Protein AF-A0A956IKF0-F1 (afdb_monomer_lite)

Foldseek 3Di:
DLVCPVVDDQKDKDWAFWDADPVRDQQLCVQFVCVQPVDDLVVVVVVCVPDVVCCVVRHDPDDDDLVVTDPVNSVRAQHHDPVCVVVVVVCVVQAWDFPPDADNNRNITMIMGRQCSGNQSVQKDKAFEAPAADPDWAWWKKKAADPDPVRIDIDIATWDDDDRYTHGDPCVCVVVVHDGRGIMIIHGPPDPPD

Sequence (194 aa):
IAAHRSLFRDELFAERLPPLEADGTRHLWEALGRHFTGMSYAEADFLSSRDKAFIRDLFPGGMIYASVLSDQAQRVIGEVGAQTKGVEKMLRRIGFSYAERVDPFDGGPHFIAETDQVTLVQQTKRLEVSESTPSKAEWGLLAKNDEGPPFFRARRAQGEVSEEYLLLPTETREAFGLKPGDPVYFLPLGRPSA

Secondary structure (DSSP, 8-state):
-GGGGGGS-SEEEEE-PPP--TT---HHIIIIIHHHH---HHHHHHHHTT--HHHHHHS-SS---GGGS-HHHHTTTT---TTTHHHHHHHHHTT-EEEEEE-TTT-PEEEEEEGGG-HHHHHPEEEEEPSSPPSS-EEEEEEEE-SSTTSEEEEEEEEEEETTEEE--HHHHHHTT--TT-EEEEEE------

pLDDT: mean 90.91, std 9.25, range [33.0, 98.31]

Structure (mmCIF, N/CA/C/O backbone):
data_AF-A0A956IKF0-F1
#
_entry.id   AF-A0A956IKF0-F1
#
loop_
_atom_site.group_PDB
_atom_site.id
_atom_site.type_symbol
_atom_site.label_atom_id
_atom_site.label_alt_id
_atom_site.label_comp_id
_atom_site.label_asym_id
_atom_site.label_entity_id
_atom_site.label_seq_id
_atom_site.pdbx_PDB_ins_code
_atom_site.Cartn_x
_atom_site.Cartn_y
_atom_site.Cartn_z
_atom_site.occupancy
_atom_site.B_iso_or_equiv
_atom_site.auth_seq_id
_atom_site.auth_comp_id
_atom_site.auth_asym_id
_atom_site.auth_atom_id
_atom_site.pdbx_PDB_model_num
ATOM 1 N N . ILE A 1 1 ? -8.374 2.804 4.077 1.00 95.62 1 ILE A N 1
ATOM 2 C CA . ILE A 1 1 ? -8.941 1.768 3.181 1.00 95.62 1 ILE A CA 1
ATOM 3 C C . ILE A 1 1 ? -10.128 1.092 3.849 1.00 95.62 1 ILE A C 1
ATOM 5 O O . ILE A 1 1 ? -11.233 1.483 3.518 1.00 95.62 1 ILE A O 1
ATOM 9 N N . ALA A 1 2 ? -9.941 0.205 4.837 1.00 96.00 2 ALA A N 1
ATOM 10 C CA . ALA A 1 2 ? -11.055 -0.489 5.507 1.00 96.00 2 ALA A CA 1
ATOM 11 C C . ALA A 1 2 ? -12.170 0.454 6.006 1.00 96.00 2 ALA A C 1
ATOM 13 O O . ALA A 1 2 ? -13.341 0.223 5.733 1.00 96.00 2 ALA A O 1
ATOM 14 N N . ALA A 1 3 ? -11.798 1.574 6.639 1.00 95.56 3 ALA A N 1
ATOM 15 C CA . ALA A 1 3 ? -12.749 2.570 7.143 1.00 95.56 3 ALA A CA 1
ATOM 16 C C . ALA A 1 3 ? -13.633 3.247 6.079 1.00 95.56 3 ALA A C 1
ATOM 18 O O . ALA A 1 3 ? -14.654 3.833 6.417 1.00 95.56 3 ALA A O 1
ATOM 19 N N . HIS A 1 4 ? -13.223 3.195 4.810 1.00 95.75 4 HIS A N 1
ATOM 20 C CA . HIS A 1 4 ? -13.840 3.919 3.698 1.00 95.75 4 HIS A CA 1
ATOM 21 C C . HIS A 1 4 ? -13.797 3.073 2.423 1.00 95.75 4 HIS A C 1
ATOM 23 O O . HIS A 1 4 ? -13.387 3.554 1.370 1.00 95.75 4 HIS A O 1
ATOM 29 N N . ARG A 1 5 ? -14.139 1.781 2.523 1.00 95.38 5 ARG A N 1
ATOM 30 C CA . ARG A 1 5 ? -13.906 0.792 1.454 1.00 95.38 5 ARG A CA 1
ATOM 31 C C . ARG A 1 5 ? -14.503 1.191 0.099 1.00 95.38 5 ARG A C 1
ATOM 33 O O . ARG A 1 5 ? -13.879 0.927 -0.926 1.00 95.38 5 ARG A O 1
ATOM 40 N N . SER A 1 6 ? -15.649 1.870 0.101 1.00 96.75 6 SER A N 1
ATOM 41 C CA . SER A 1 6 ? -16.343 2.361 -1.098 1.00 96.75 6 SER A CA 1
ATOM 42 C C . SER A 1 6 ? -15.577 3.433 -1.881 1.00 96.75 6 SER A C 1
ATOM 44 O O . SER A 1 6 ? -15.874 3.650 -3.051 1.00 96.75 6 SER A O 1
ATOM 46 N N . LEU A 1 7 ? -14.591 4.094 -1.266 1.00 96.75 7 LEU A N 1
ATOM 47 C CA . LEU A 1 7 ? -13.740 5.083 -1.935 1.00 96.75 7 LEU A CA 1
ATOM 48 C C . LEU A 1 7 ? -12.562 4.449 -2.690 1.00 96.75 7 LEU A C 1
ATOM 50 O O . LEU A 1 7 ? -11.834 5.152 -3.387 1.00 96.75 7 LEU A O 1
ATOM 54 N N . PHE A 1 8 ? -12.345 3.140 -2.537 1.00 97.56 8 PHE A N 1
ATOM 55 C CA . PHE A 1 8 ? -11.222 2.418 -3.132 1.00 97.56 8 PHE A CA 1
ATOM 56 C C . PHE A 1 8 ? -11.719 1.386 -4.147 1.00 97.56 8 PHE A C 1
ATOM 58 O O . PHE A 1 8 ? -12.827 0.864 -4.039 1.00 97.56 8 PHE A O 1
ATOM 65 N N . ARG A 1 9 ? -10.877 1.086 -5.139 1.00 98.12 9 ARG A N 1
ATOM 66 C CA . ARG A 1 9 ? -11.116 0.020 -6.121 1.00 98.12 9 ARG A CA 1
ATOM 67 C C . ARG A 1 9 ? -10.934 -1.357 -5.479 1.00 98.12 9 ARG A C 1
ATOM 69 O O . ARG A 1 9 ? -10.390 -1.472 -4.382 1.00 98.12 9 ARG A O 1
ATOM 76 N N . ASP A 1 10 ? -11.360 -2.391 -6.194 1.00 97.94 10 ASP A N 1
ATOM 77 C CA . ASP A 1 10 ? -11.255 -3.785 -5.740 1.00 97.94 10 ASP A CA 1
ATOM 78 C C . ASP A 1 10 ? -9.839 -4.358 -5.862 1.00 97.94 10 ASP A C 1
ATOM 80 O O . ASP A 1 10 ? -9.541 -5.373 -5.246 1.00 97.94 10 ASP A O 1
ATOM 84 N N . GLU A 1 11 ? -8.950 -3.673 -6.582 1.00 97.88 11 GLU A N 1
ATOM 85 C CA . GLU A 1 11 ? -7.529 -4.001 -6.686 1.00 97.88 11 GLU A CA 1
ATOM 86 C C . GLU A 1 11 ? -6.690 -2.821 -6.181 1.00 97.88 11 GLU A C 1
ATOM 88 O O . GLU A 1 11 ? -6.885 -1.672 -6.599 1.00 97.88 11 GLU A O 1
ATOM 93 N N . LEU A 1 12 ? -5.746 -3.107 -5.285 1.00 97.69 12 LEU A N 1
ATOM 94 C CA . LEU A 1 12 ? -4.693 -2.179 -4.896 1.00 97.69 12 LEU A CA 1
ATOM 95 C C . LEU A 1 12 ? -3.463 -2.401 -5.763 1.00 97.69 12 LEU A C 1
ATOM 97 O O . LEU A 1 12 ? -3.072 -3.534 -6.031 1.00 97.69 12 LEU A O 1
ATOM 101 N N . PHE A 1 13 ? -2.811 -1.300 -6.111 1.00 96.00 13 PHE A N 1
ATOM 102 C CA . PHE A 1 13 ? -1.588 -1.279 -6.896 1.00 96.00 13 PHE A CA 1
ATOM 103 C C . PHE A 1 13 ? -0.459 -0.634 -6.094 1.00 96.00 13 PHE A C 1
ATOM 105 O O . PHE A 1 13 ? -0.649 0.396 -5.442 1.00 96.00 13 PHE A O 1
ATOM 112 N N . ALA A 1 14 ? 0.721 -1.241 -6.149 1.00 93.94 14 ALA A N 1
ATOM 113 C CA . ALA A 1 14 ? 1.929 -0.729 -5.534 1.00 93.94 14 ALA A CA 1
ATOM 114 C C . ALA A 1 14 ? 3.116 -0.888 -6.488 1.00 93.94 14 ALA A C 1
ATOM 116 O O . ALA A 1 14 ? 3.467 -1.994 -6.882 1.00 93.94 14 ALA A O 1
ATOM 117 N N . GLU A 1 15 ? 3.783 0.218 -6.781 1.00 89.94 15 GLU A N 1
ATOM 118 C CA . GLU A 1 15 ? 5.011 0.255 -7.573 1.00 89.94 15 GLU A CA 1
ATOM 119 C C . GLU A 1 15 ? 6.232 0.371 -6.657 1.00 89.94 15 GLU A C 1
ATOM 121 O O . GLU A 1 15 ? 6.152 0.961 -5.569 1.00 89.94 15 GLU A O 1
ATOM 126 N N . ARG A 1 16 ? 7.356 -0.226 -7.063 1.00 84.44 16 ARG A N 1
ATOM 127 C CA . ARG A 1 16 ? 8.636 -0.124 -6.357 1.00 84.44 16 ARG A CA 1
ATOM 128 C C . ARG A 1 16 ? 9.706 0.397 -7.299 1.00 84.44 16 ARG A C 1
ATOM 130 O O . ARG A 1 16 ? 9.863 -0.131 -8.388 1.00 84.44 16 ARG A O 1
ATOM 137 N N . LEU A 1 17 ? 10.496 1.349 -6.806 1.00 77.81 17 LEU A N 1
ATOM 138 C CA . LEU A 1 17 ? 11.639 1.855 -7.550 1.00 77.81 17 LEU A CA 1
ATOM 139 C C . LEU A 1 17 ? 12.744 0.780 -7.644 1.00 77.81 17 LEU A C 1
ATOM 141 O O . LEU A 1 17 ? 13.097 0.173 -6.616 1.00 77.81 17 LEU A O 1
ATOM 145 N N . PRO A 1 18 ? 13.306 0.569 -8.842 1.00 75.44 18 PRO A N 1
ATOM 146 C CA . PRO A 1 18 ? 14.426 -0.329 -9.075 1.00 75.44 18 PRO A CA 1
ATOM 147 C C . PRO A 1 18 ? 15.732 0.288 -8.549 1.00 75.44 18 PRO A C 1
ATOM 149 O O . PRO A 1 18 ? 15.754 1.456 -8.133 1.00 75.44 18 PRO A O 1
ATOM 152 N N . PRO A 1 19 ? 16.841 -0.477 -8.533 1.00 75.44 19 PRO A N 1
ATOM 153 C CA . PRO A 1 19 ? 18.158 0.068 -8.222 1.00 75.44 19 PRO A CA 1
ATOM 154 C C . PRO A 1 19 ? 18.477 1.310 -9.072 1.00 75.44 19 PRO A C 1
ATOM 156 O O . PRO A 1 19 ? 18.220 1.334 -10.275 1.00 75.44 19 PRO A O 1
ATOM 159 N N . LEU A 1 20 ? 19.045 2.336 -8.438 1.00 74.69 20 LEU A N 1
ATOM 160 C CA . LEU A 1 20 ? 19.560 3.528 -9.107 1.00 74.69 20 LEU A CA 1
ATOM 161 C C . LEU A 1 20 ? 21.085 3.504 -9.034 1.00 74.69 20 LEU A C 1
ATOM 163 O O . LEU A 1 20 ? 21.642 3.291 -7.953 1.00 74.69 20 LEU A O 1
ATOM 167 N N . GLU A 1 21 ? 21.743 3.725 -10.168 1.00 82.00 21 GLU A N 1
ATOM 168 C CA . GLU A 1 21 ? 23.195 3.880 -10.207 1.00 82.00 21 GLU A CA 1
ATOM 169 C C . GLU A 1 21 ? 23.634 5.157 -9.486 1.00 82.00 21 GLU A C 1
ATOM 171 O O . GLU A 1 21 ? 22.891 6.135 -9.393 1.00 82.00 21 GLU A O 1
ATOM 176 N N . ALA A 1 22 ? 24.866 5.171 -8.977 1.00 82.00 22 ALA A N 1
ATOM 177 C CA . ALA A 1 22 ? 25.380 6.302 -8.200 1.00 82.00 22 ALA A CA 1
ATOM 178 C C . ALA A 1 22 ? 25.421 7.625 -8.992 1.00 82.00 22 ALA A C 1
ATOM 180 O O . ALA A 1 22 ? 25.365 8.699 -8.396 1.00 82.00 22 ALA A O 1
ATOM 181 N N . ASP A 1 23 ? 25.512 7.547 -10.319 1.00 83.69 23 ASP A N 1
ATOM 182 C CA . ASP A 1 23 ? 25.505 8.685 -11.240 1.00 83.69 23 ASP A CA 1
ATOM 183 C C . ASP A 1 23 ? 24.098 9.069 -11.737 1.00 83.69 23 ASP A C 1
ATOM 185 O O . ASP A 1 23 ? 23.954 10.009 -12.516 1.00 83.69 23 ASP A O 1
ATOM 189 N N . GLY A 1 24 ? 23.055 8.370 -11.276 1.00 81.25 24 GLY A N 1
ATOM 190 C CA . GLY A 1 24 ? 21.674 8.591 -11.695 1.00 81.25 24 GLY A CA 1
ATOM 191 C C . GLY A 1 24 ? 21.267 7.846 -12.971 1.00 81.25 24 GLY A C 1
ATOM 192 O O . GLY A 1 24 ? 20.143 8.037 -13.439 1.00 81.25 24 GLY A O 1
ATOM 193 N N . THR A 1 25 ? 22.135 6.997 -13.531 1.00 85.50 25 THR A N 1
ATOM 194 C CA . THR A 1 25 ? 21.836 6.222 -14.741 1.00 85.50 25 THR A CA 1
ATOM 195 C C . THR A 1 25 ? 20.689 5.237 -14.518 1.00 85.50 25 THR A C 1
ATOM 197 O O . THR A 1 25 ? 20.593 4.550 -13.496 1.00 85.50 25 THR A O 1
ATOM 200 N N . ARG A 1 26 ? 19.819 5.138 -15.528 1.00 90.12 26 ARG A N 1
ATOM 201 C CA . ARG A 1 26 ? 18.695 4.201 -15.591 1.00 90.12 26 ARG A CA 1
ATOM 202 C C . ARG A 1 26 ? 18.911 3.251 -16.760 1.00 90.12 26 ARG A C 1
ATOM 204 O O . ARG A 1 26 ? 18.614 3.592 -17.901 1.00 90.12 26 ARG A O 1
ATOM 211 N N . HIS A 1 27 ? 19.436 2.058 -16.475 1.00 92.19 27 HIS A N 1
ATOM 212 C CA . HIS A 1 27 ? 19.846 1.100 -17.514 1.00 92.19 27 HIS A CA 1
ATOM 213 C C . HIS A 1 27 ? 18.716 0.718 -18.469 1.00 92.19 27 HIS A C 1
ATOM 215 O O . HIS A 1 27 ? 18.950 0.638 -19.674 1.00 92.19 27 HIS A O 1
ATOM 221 N N . LEU A 1 28 ? 17.493 0.520 -17.960 1.00 92.94 28 LEU A N 1
ATOM 222 C CA . LEU A 1 28 ? 16.349 0.227 -18.823 1.00 92.94 28 LEU A CA 1
ATOM 223 C C . LEU A 1 28 ? 16.001 1.419 -19.722 1.00 92.94 28 LEU A C 1
ATOM 225 O O . LEU A 1 28 ? 15.772 1.231 -20.914 1.00 92.94 28 LEU A O 1
ATOM 229 N N . TRP A 1 29 ? 16.022 2.642 -19.183 1.00 92.88 29 TRP A N 1
ATOM 230 C CA . TRP A 1 29 ? 15.756 3.848 -19.966 1.00 92.88 29 TRP A CA 1
ATOM 231 C C . TRP A 1 29 ? 16.763 4.025 -21.103 1.00 92.88 29 TRP A C 1
ATOM 233 O O . TRP A 1 29 ? 16.367 4.229 -22.249 1.00 92.88 29 TRP A O 1
ATOM 243 N N . GLU A 1 30 ? 18.058 3.903 -20.806 1.00 92.88 30 GLU A N 1
ATOM 244 C CA . GLU A 1 30 ? 19.110 4.066 -21.813 1.00 92.88 30 GLU A CA 1
ATOM 245 C C . GLU A 1 30 ? 19.044 2.984 -22.896 1.00 92.88 30 GLU A C 1
ATOM 247 O O . GLU A 1 30 ? 19.252 3.287 -24.067 1.00 92.88 30 GLU A O 1
ATOM 252 N N . ALA A 1 31 ? 18.706 1.742 -22.532 1.00 93.00 31 ALA A N 1
ATOM 253 C CA . ALA A 1 31 ? 18.593 0.635 -23.481 1.00 93.00 31 ALA A CA 1
ATOM 254 C C . ALA A 1 31 ? 17.270 0.608 -24.262 1.00 93.00 31 ALA A C 1
ATOM 256 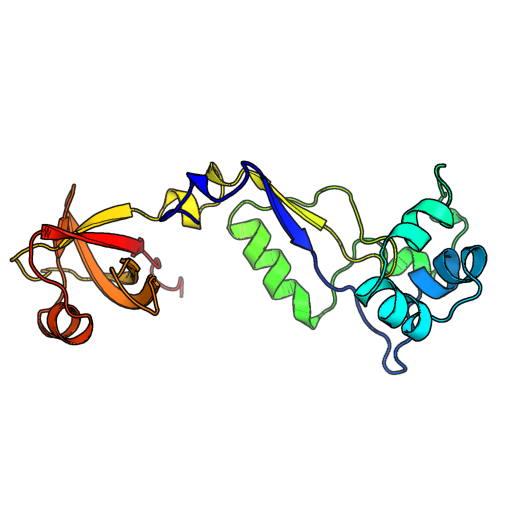O O . ALA A 1 31 ? 17.168 -0.120 -25.251 1.00 93.00 31 ALA A O 1
ATOM 257 N N . LEU A 1 32 ? 16.254 1.363 -23.831 1.00 91.94 32 LEU A N 1
ATOM 258 C CA . LEU A 1 32 ? 14.923 1.328 -24.431 1.00 91.94 32 LEU A CA 1
ATOM 259 C C . LEU A 1 32 ? 14.330 2.721 -24.653 1.00 91.94 32 LEU A C 1
ATOM 261 O O . LEU A 1 32 ? 14.248 3.177 -25.793 1.00 91.94 32 LEU A O 1
ATOM 265 N N . GLY A 1 33 ? 13.902 3.395 -23.584 1.00 91.38 33 GLY A N 1
ATOM 266 C CA . GLY A 1 33 ? 13.146 4.649 -23.662 1.00 91.38 33 GLY A CA 1
ATOM 267 C C . GLY A 1 33 ? 13.859 5.740 -24.465 1.00 91.38 33 GLY A C 1
ATOM 268 O O . GLY A 1 33 ? 13.242 6.404 -25.305 1.00 91.38 33 GLY A O 1
ATOM 269 N N . ARG A 1 34 ? 15.178 5.876 -24.297 1.00 92.50 34 ARG A N 1
ATOM 270 C CA . ARG A 1 34 ? 15.988 6.856 -25.029 1.00 92.50 34 ARG A CA 1
ATOM 271 C C . ARG A 1 34 ? 16.011 6.611 -26.538 1.00 92.50 34 ARG A C 1
ATOM 273 O O . ARG A 1 34 ? 16.043 7.573 -27.300 1.00 92.50 34 ARG A O 1
ATOM 280 N N . HIS A 1 35 ? 15.942 5.361 -26.991 1.00 91.44 35 HIS A N 1
ATOM 281 C CA . HIS A 1 35 ? 15.931 5.045 -28.423 1.00 91.44 35 HIS A CA 1
ATOM 282 C C . HIS A 1 35 ? 14.634 5.468 -29.121 1.00 91.44 35 HIS A C 1
ATOM 284 O O . HIS A 1 35 ? 14.667 5.802 -30.303 1.00 91.44 35 HIS A O 1
ATOM 290 N N . PHE A 1 36 ? 13.510 5.488 -28.400 1.00 89.56 36 PHE A N 1
ATOM 291 C CA . PHE A 1 36 ? 12.215 5.910 -28.946 1.00 89.56 36 PHE A CA 1
ATOM 292 C C . PHE A 1 36 ? 11.955 7.407 -28.789 1.00 89.56 36 PHE A C 1
ATOM 294 O O . PHE A 1 36 ? 11.266 8.008 -29.609 1.00 89.56 36 PHE A O 1
ATOM 301 N N . THR A 1 37 ? 12.502 8.016 -27.739 1.00 88.25 37 THR A N 1
ATOM 302 C CA . THR A 1 37 ? 12.196 9.406 -27.379 1.00 88.25 37 THR A CA 1
ATOM 303 C C . THR A 1 37 ? 13.312 10.394 -27.705 1.00 88.25 37 THR A C 1
ATOM 305 O O . THR A 1 37 ? 13.053 11.589 -27.813 1.00 88.25 37 THR A O 1
ATOM 308 N N . GLY A 1 38 ? 14.558 9.927 -27.819 1.00 90.31 38 GLY A N 1
ATOM 309 C CA . GLY A 1 38 ? 15.752 10.772 -27.902 1.00 90.31 38 GLY A CA 1
ATOM 310 C C . GLY A 1 38 ? 16.111 11.492 -26.595 1.00 90.31 38 GLY A C 1
ATOM 311 O O . GLY A 1 38 ? 17.127 12.183 -26.555 1.00 90.31 38 GLY A O 1
ATOM 312 N N . MET A 1 39 ? 15.315 11.326 -25.534 1.00 91.38 39 MET A N 1
ATOM 313 C CA . MET A 1 39 ? 15.456 12.040 -24.264 1.00 91.38 39 MET A CA 1
ATOM 314 C C . MET A 1 39 ? 16.308 11.257 -23.263 1.00 91.38 39 MET A C 1
ATOM 316 O O . MET A 1 39 ? 16.232 10.029 -23.175 1.00 91.38 39 MET A O 1
ATOM 320 N N . SER A 1 40 ? 17.086 11.975 -22.457 1.00 90.62 40 SER A N 1
ATOM 321 C CA . SER A 1 40 ? 17.635 11.441 -21.208 1.00 90.62 40 SER A CA 1
ATOM 322 C C . SER A 1 40 ? 16.511 11.130 -20.214 1.00 90.62 40 SER A C 1
ATOM 324 O O . SER A 1 40 ? 15.402 11.663 -20.318 1.00 90.62 40 SER A O 1
ATOM 326 N N . TYR A 1 41 ? 16.796 10.293 -19.214 1.00 88.56 41 TYR A N 1
ATOM 327 C CA . TYR A 1 41 ? 15.800 9.958 -18.193 1.00 88.56 41 TYR A CA 1
ATOM 328 C C . TYR A 1 41 ? 15.281 11.206 -17.466 1.00 88.56 41 TYR A C 1
ATOM 330 O O . TYR A 1 41 ? 14.081 11.339 -17.267 1.00 88.56 41 TYR A O 1
ATOM 338 N N . ALA A 1 42 ? 16.163 12.145 -17.109 1.00 87.94 42 ALA A N 1
ATOM 339 C CA . ALA A 1 42 ? 15.775 13.359 -16.390 1.00 87.94 42 ALA A CA 1
ATOM 340 C C . ALA A 1 42 ? 14.818 14.249 -17.205 1.00 87.94 42 ALA A C 1
ATOM 342 O O . ALA A 1 42 ? 13.874 14.813 -16.653 1.00 87.94 42 ALA A O 1
ATOM 343 N N . GLU A 1 43 ? 15.033 14.356 -18.519 1.00 89.81 43 GLU A N 1
ATOM 344 C CA . GLU A 1 43 ? 14.131 15.087 -19.418 1.00 89.81 43 GLU A CA 1
ATOM 345 C C . GLU A 1 43 ? 12.763 14.404 -19.507 1.00 89.81 43 GLU A C 1
ATOM 347 O O . GLU A 1 43 ? 11.728 15.069 -19.414 1.00 89.81 43 GLU A O 1
ATOM 352 N N . ALA A 1 44 ? 12.754 13.076 -19.638 1.00 88.69 44 ALA A N 1
ATOM 353 C CA . ALA A 1 44 ? 11.527 12.296 -19.724 1.00 88.69 44 ALA A CA 1
ATOM 354 C C . ALA A 1 44 ? 10.737 12.288 -18.404 1.00 88.69 44 ALA A C 1
ATOM 356 O O . ALA A 1 44 ? 9.516 12.429 -18.428 1.00 88.69 44 ALA A O 1
ATOM 357 N N . ASP A 1 45 ? 11.416 12.185 -17.260 1.00 86.69 45 ASP A N 1
ATOM 358 C CA . ASP A 1 45 ? 10.821 12.258 -15.922 1.00 86.69 45 ASP A CA 1
ATOM 359 C C . ASP A 1 45 ? 10.165 13.629 -15.699 1.00 86.69 45 ASP A C 1
ATOM 361 O O . ASP A 1 45 ? 8.977 13.713 -15.368 1.00 86.69 45 ASP A O 1
ATOM 365 N N . PHE A 1 46 ? 10.884 14.711 -16.024 1.00 88.31 46 PHE A N 1
ATOM 366 C CA . PHE A 1 46 ? 10.349 16.070 -15.969 1.00 88.31 46 PHE A CA 1
ATOM 367 C C . PHE A 1 46 ? 9.112 16.240 -16.860 1.00 88.31 46 PHE A C 1
ATOM 369 O O . PHE A 1 46 ? 8.105 16.797 -16.413 1.00 88.31 46 PHE A O 1
ATOM 376 N N . LEU A 1 47 ? 9.147 15.743 -18.100 1.00 87.69 47 LEU A N 1
ATOM 377 C CA . LEU A 1 47 ? 8.005 15.827 -19.009 1.00 87.69 47 LEU A CA 1
ATOM 378 C C . LEU A 1 47 ? 6.811 15.001 -18.504 1.00 87.69 47 LEU A C 1
ATOM 380 O O . LEU A 1 47 ? 5.682 15.495 -18.529 1.00 87.69 47 LEU A O 1
ATOM 384 N N . SER A 1 48 ? 7.055 13.799 -17.972 1.00 84.06 48 SER A N 1
ATOM 385 C CA . SER A 1 48 ? 6.011 12.887 -17.476 1.00 84.06 48 SER A CA 1
ATOM 386 C C . SER A 1 48 ? 5.221 13.447 -16.290 1.00 84.06 48 SER A C 1
ATOM 388 O O . SER A 1 48 ? 4.047 13.109 -16.107 1.00 84.06 48 SER A O 1
ATOM 390 N N . SER A 1 49 ? 5.826 14.362 -15.523 1.00 83.81 49 SER A N 1
ATOM 391 C CA . SER A 1 49 ? 5.145 15.101 -14.456 1.00 83.81 49 SER A CA 1
ATOM 392 C C . SER A 1 49 ? 4.051 16.049 -14.974 1.00 83.81 49 SER A C 1
ATOM 394 O O . SER A 1 49 ? 3.159 16.434 -14.216 1.00 83.81 49 SER A O 1
ATOM 396 N N . ARG A 1 50 ? 4.099 16.420 -16.262 1.00 84.44 50 ARG A N 1
ATOM 397 C CA . ARG A 1 50 ? 3.181 17.374 -16.907 1.00 84.44 50 ARG A CA 1
ATOM 398 C C . ARG A 1 50 ? 2.265 16.709 -17.926 1.00 84.44 50 ARG A C 1
ATOM 400 O O . ARG A 1 50 ? 1.095 17.073 -18.005 1.00 84.44 50 ARG A O 1
ATOM 407 N N . ASP A 1 51 ? 2.793 15.764 -18.694 1.00 80.75 51 ASP A N 1
ATOM 408 C CA . ASP A 1 51 ? 2.068 15.044 -19.733 1.00 80.75 51 ASP A CA 1
ATOM 409 C C . ASP A 1 51 ? 2.585 13.606 -19.844 1.00 80.75 51 ASP A C 1
ATOM 411 O O . ASP A 1 51 ? 3.764 13.371 -20.089 1.00 80.75 51 ASP A O 1
ATOM 415 N N . LYS A 1 52 ? 1.688 12.631 -19.681 1.00 77.62 52 LYS A N 1
ATOM 416 C CA . LYS A 1 52 ? 2.006 11.201 -19.816 1.00 77.62 52 LYS A CA 1
ATOM 417 C C . LYS A 1 52 ? 1.687 10.647 -21.209 1.00 77.62 52 LYS A C 1
ATOM 419 O O . LYS A 1 52 ? 1.982 9.483 -21.474 1.00 77.62 52 LYS A O 1
ATOM 424 N N . ALA A 1 53 ? 1.087 11.440 -22.101 1.00 81.19 53 ALA A N 1
ATOM 425 C CA . ALA A 1 53 ? 0.682 10.994 -23.432 1.00 81.19 53 ALA A CA 1
ATOM 426 C C . ALA A 1 53 ? 1.878 10.590 -24.300 1.00 81.19 53 ALA A C 1
ATOM 428 O O . ALA A 1 53 ? 1.792 9.586 -25.004 1.00 81.19 53 ALA A O 1
ATOM 429 N N . PHE A 1 54 ? 3.016 11.286 -24.177 1.00 78.88 54 PHE A N 1
ATOM 430 C CA . PHE A 1 54 ? 4.206 10.983 -24.979 1.00 78.88 54 PHE A CA 1
ATOM 431 C C . PHE A 1 54 ? 4.698 9.544 -24.789 1.00 78.88 54 PHE A C 1
ATOM 433 O O . PHE A 1 54 ? 5.227 8.958 -25.725 1.00 78.88 54 PHE A O 1
ATOM 440 N N . ILE A 1 55 ? 4.501 8.955 -23.603 1.00 75.38 55 ILE A N 1
ATOM 441 C CA . ILE A 1 55 ? 4.891 7.569 -23.323 1.00 75.38 55 ILE A CA 1
ATOM 442 C C . ILE A 1 55 ? 4.097 6.642 -24.230 1.00 75.38 55 ILE A C 1
ATOM 444 O O . ILE A 1 55 ? 4.673 5.849 -24.959 1.00 75.38 55 ILE A O 1
ATOM 448 N N . ARG A 1 56 ? 2.770 6.785 -24.223 1.00 78.62 56 ARG A N 1
ATOM 449 C CA . ARG A 1 56 ? 1.869 5.988 -25.059 1.00 78.62 56 ARG A CA 1
ATOM 450 C C . ARG A 1 56 ? 2.138 6.210 -26.547 1.00 78.62 56 ARG A C 1
ATOM 452 O O . ARG A 1 56 ? 2.029 5.267 -27.321 1.00 78.62 56 ARG A O 1
ATOM 459 N N . ASP A 1 57 ? 2.442 7.444 -26.932 1.00 82.75 57 ASP A N 1
ATOM 460 C CA . ASP A 1 57 ? 2.538 7.828 -28.338 1.00 82.75 57 ASP A CA 1
ATOM 461 C C . ASP A 1 57 ? 3.915 7.489 -28.950 1.00 82.75 57 ASP A C 1
ATOM 463 O O . ASP A 1 57 ? 4.001 7.278 -30.159 1.00 82.75 57 ASP A O 1
ATOM 467 N N . LEU A 1 58 ? 4.980 7.409 -28.137 1.00 81.62 58 LEU A N 1
ATOM 468 C CA . LEU A 1 58 ? 6.349 7.122 -28.595 1.00 81.62 58 LEU A CA 1
ATOM 469 C C . LEU A 1 58 ? 6.821 5.698 -28.291 1.00 81.62 58 LEU A C 1
ATOM 471 O O . LEU A 1 58 ? 7.646 5.170 -29.037 1.00 81.62 58 LEU A O 1
ATOM 475 N N . PHE A 1 59 ? 6.336 5.060 -27.220 1.00 83.69 59 PHE A N 1
ATOM 476 C CA . PHE A 1 59 ? 6.711 3.674 -26.941 1.00 83.69 59 PHE A CA 1
ATOM 477 C C . PHE A 1 59 ? 6.052 2.728 -27.952 1.00 83.69 59 PHE A C 1
ATOM 479 O O . PHE A 1 59 ? 4.912 2.945 -28.373 1.00 83.69 59 PHE A O 1
ATOM 486 N N . PRO A 1 60 ? 6.741 1.646 -28.348 1.00 82.12 60 PRO A N 1
ATOM 487 C CA . PRO A 1 60 ? 6.183 0.699 -29.297 1.00 82.12 60 PRO A CA 1
ATOM 488 C C . PRO A 1 60 ? 4.997 -0.045 -28.669 1.00 82.12 60 PRO A C 1
ATOM 490 O O . PRO A 1 60 ? 5.091 -0.575 -27.567 1.00 82.12 60 PRO A O 1
ATOM 493 N N . GLY A 1 61 ? 3.892 -0.169 -29.408 1.00 83.81 61 GLY A N 1
ATOM 494 C CA . GLY A 1 61 ? 2.742 -0.987 -28.993 1.00 83.81 61 GLY A CA 1
ATOM 495 C C . GLY A 1 61 ? 2.945 -2.503 -29.150 1.00 83.81 61 GLY A C 1
ATOM 496 O O . GLY A 1 61 ? 2.007 -3.269 -28.944 1.00 83.81 61 GLY A O 1
ATOM 497 N N . GLY A 1 62 ? 4.133 -2.938 -29.582 1.00 86.75 62 GLY A N 1
ATOM 498 C CA . GLY A 1 62 ? 4.475 -4.337 -29.846 1.00 86.75 62 GLY A CA 1
ATOM 499 C C . GLY A 1 62 ? 5.313 -4.982 -28.740 1.00 86.75 62 GLY A C 1
ATOM 500 O O . GLY A 1 62 ? 5.697 -4.345 -27.764 1.00 86.75 62 GLY A O 1
ATOM 501 N N . MET A 1 63 ? 5.628 -6.267 -28.916 1.00 90.38 63 MET A N 1
ATOM 502 C CA . MET A 1 63 ? 6.518 -6.992 -28.006 1.00 90.38 63 MET A CA 1
ATOM 503 C C . MET A 1 63 ? 7.973 -6.549 -28.172 1.00 90.38 63 MET A C 1
ATOM 505 O O . MET A 1 63 ? 8.460 -6.390 -29.292 1.00 90.38 63 MET A O 1
ATOM 509 N N . ILE A 1 64 ? 8.679 -6.435 -27.048 1.00 90.06 64 ILE A N 1
ATOM 510 C CA . ILE A 1 64 ? 10.117 -6.177 -26.997 1.00 90.06 64 ILE A CA 1
ATOM 511 C C . ILE A 1 64 ? 10.776 -7.361 -26.306 1.00 90.06 64 ILE A C 1
ATOM 513 O O . ILE A 1 64 ? 10.449 -7.692 -25.167 1.00 90.06 64 ILE A O 1
ATOM 517 N N . TYR A 1 65 ? 11.702 -8.015 -26.998 1.00 93.31 65 TYR A N 1
ATOM 518 C CA . TYR A 1 65 ? 12.436 -9.137 -26.430 1.00 93.31 65 TYR A CA 1
ATOM 519 C C . TYR A 1 65 ? 13.517 -8.612 -25.488 1.00 93.31 65 TYR A C 1
ATOM 521 O O . TYR A 1 65 ? 14.484 -8.006 -25.939 1.00 93.31 65 TYR A O 1
ATOM 529 N N . ALA A 1 66 ? 13.395 -8.876 -24.186 1.00 93.31 66 ALA A N 1
ATOM 530 C CA . ALA A 1 66 ? 14.404 -8.447 -23.213 1.00 93.31 66 ALA A CA 1
ATOM 531 C C . ALA A 1 66 ? 15.821 -8.930 -23.583 1.00 93.31 66 ALA A C 1
ATOM 533 O O . ALA A 1 66 ? 16.789 -8.213 -23.356 1.00 93.31 66 ALA A O 1
ATOM 534 N N . SER A 1 67 ? 15.939 -10.086 -24.248 1.00 94.69 67 SER A N 1
ATOM 535 C CA . SER A 1 67 ? 17.207 -10.656 -24.719 1.00 94.69 67 SER A CA 1
ATOM 536 C C . SER A 1 67 ? 17.968 -9.798 -25.737 1.00 94.69 67 SER A C 1
ATOM 538 O O . SER A 1 67 ? 19.130 -10.091 -26.000 1.00 94.69 67 SER A O 1
ATOM 540 N N . VAL A 1 68 ? 17.334 -8.790 -26.351 1.00 94.12 68 VAL A N 1
ATOM 541 C CA . VAL A 1 68 ? 18.024 -7.849 -27.255 1.00 94.12 68 VAL A CA 1
ATOM 542 C C . VAL A 1 68 ? 18.576 -6.619 -26.532 1.00 94.12 68 VAL A C 1
ATOM 544 O O . VAL A 1 68 ? 19.345 -5.865 -27.122 1.00 94.12 68 VAL A O 1
ATOM 547 N N . LEU A 1 69 ? 18.182 -6.399 -25.275 1.00 94.31 69 LEU A N 1
ATOM 548 C CA . LEU A 1 69 ? 18.667 -5.289 -24.461 1.00 94.31 69 LEU A CA 1
ATOM 549 C C . LEU A 1 69 ? 20.051 -5.615 -23.889 1.00 94.31 69 LEU A C 1
ATOM 551 O O . LEU A 1 69 ? 20.456 -6.776 -23.827 1.00 94.31 69 LEU A O 1
ATOM 555 N N . SER A 1 70 ? 20.773 -4.594 -23.426 1.00 94.75 70 SER A N 1
ATOM 556 C CA . SER A 1 70 ? 22.054 -4.802 -22.746 1.00 94.75 70 SER A CA 1
ATOM 557 C C . SER A 1 70 ? 21.889 -5.678 -21.499 1.00 94.75 70 SER A C 1
ATOM 559 O O . SER A 1 70 ? 20.855 -5.638 -20.828 1.00 94.75 70 SER A O 1
ATOM 561 N N . ASP A 1 71 ? 22.933 -6.424 -21.131 1.00 95.25 71 ASP A N 1
ATOM 562 C CA . ASP A 1 71 ? 22.939 -7.230 -19.902 1.00 95.25 71 ASP A CA 1
ATOM 563 C C . ASP A 1 71 ? 22.583 -6.401 -18.658 1.00 95.25 71 ASP A C 1
ATOM 565 O O . ASP A 1 71 ? 21.945 -6.895 -17.731 1.00 95.25 71 ASP A O 1
ATOM 569 N N . GLN A 1 72 ? 22.997 -5.131 -18.627 1.00 92.81 72 GLN A N 1
ATOM 570 C CA . GLN A 1 72 ? 22.692 -4.211 -17.531 1.00 92.81 72 GLN A CA 1
ATOM 571 C C . GLN A 1 72 ? 21.198 -3.879 -17.473 1.00 92.81 72 GLN A C 1
ATOM 573 O O . GLN A 1 72 ? 20.619 -3.905 -16.391 1.00 92.81 72 GLN A O 1
ATOM 578 N N . ALA A 1 73 ? 20.560 -3.636 -18.620 1.00 92.88 73 ALA A N 1
ATOM 579 C CA . ALA A 1 73 ? 19.123 -3.394 -18.691 1.00 92.88 73 ALA A CA 1
ATOM 580 C C . ALA A 1 73 ? 18.318 -4.647 -18.330 1.00 92.88 73 ALA A C 1
ATOM 582 O O . ALA A 1 73 ? 17.365 -4.563 -17.564 1.00 92.88 73 ALA A O 1
ATOM 583 N N . GLN A 1 74 ? 18.734 -5.824 -18.807 1.00 94.62 74 GLN A N 1
ATOM 584 C CA . GLN A 1 74 ? 18.074 -7.087 -18.465 1.00 94.62 74 GLN A CA 1
ATOM 585 C C . GLN A 1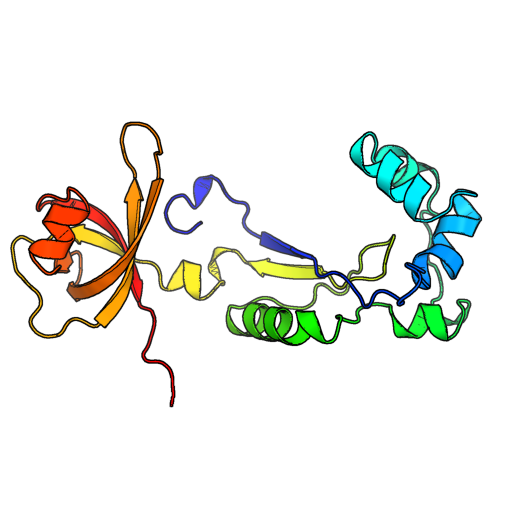 74 ? 18.085 -7.354 -16.953 1.00 94.62 74 GLN A C 1
ATOM 587 O O . GLN A 1 74 ? 17.085 -7.801 -16.401 1.00 94.62 74 GLN A O 1
ATOM 592 N N . ARG A 1 75 ? 19.193 -7.037 -16.271 1.00 92.38 75 ARG A N 1
ATOM 593 C CA . ARG A 1 75 ? 19.361 -7.264 -14.825 1.00 92.38 75 ARG A CA 1
ATOM 594 C C . ARG A 1 75 ? 18.543 -6.342 -13.927 1.00 92.38 75 ARG A C 1
ATOM 596 O O . ARG A 1 75 ? 18.513 -6.602 -12.732 1.00 92.38 75 ARG A O 1
ATOM 603 N N . VAL A 1 76 ? 17.941 -5.271 -14.443 1.00 91.31 76 VAL A N 1
ATOM 604 C CA . VAL A 1 76 ? 17.114 -4.362 -13.625 1.00 91.31 76 VAL A CA 1
ATOM 605 C C . VAL A 1 76 ? 15.612 -4.597 -13.797 1.00 91.31 76 VAL A C 1
ATOM 607 O O . VAL A 1 76 ? 14.831 -4.097 -12.994 1.00 91.31 76 VAL A O 1
ATOM 610 N N . ILE A 1 77 ? 15.194 -5.374 -14.803 1.00 93.31 77 ILE A N 1
ATOM 611 C CA . ILE A 1 77 ? 13.777 -5.646 -15.078 1.00 93.31 77 ILE A CA 1
ATOM 612 C C . ILE A 1 77 ? 13.176 -6.481 -13.946 1.00 93.31 77 ILE A C 1
ATOM 614 O O . ILE A 1 77 ? 13.560 -7.628 -13.730 1.00 93.31 77 ILE A O 1
ATOM 618 N N . GLY A 1 78 ? 12.184 -5.915 -13.262 1.00 92.12 78 GLY A N 1
ATOM 619 C CA . GLY A 1 78 ? 11.451 -6.572 -12.183 1.00 92.12 78 GLY A CA 1
ATOM 620 C C . GLY A 1 78 ? 12.226 -6.650 -10.869 1.00 92.12 78 GLY A C 1
ATOM 621 O O . GLY A 1 78 ? 11.739 -7.252 -9.913 1.00 92.12 78 GLY A O 1
ATOM 622 N N . GLU A 1 79 ? 13.403 -6.029 -10.797 1.00 90.56 79 GLU A N 1
ATOM 623 C CA . GLU A 1 79 ? 14.250 -6.057 -9.614 1.00 90.56 79 GLU A CA 1
ATOM 624 C C . GLU A 1 79 ? 13.961 -4.885 -8.677 1.00 90.56 79 GLU A C 1
ATOM 626 O O . GLU A 1 79 ? 13.650 -3.765 -9.083 1.00 90.56 79 GLU A O 1
ATOM 631 N N . VAL A 1 80 ? 14.121 -5.136 -7.380 1.00 86.25 80 VAL A N 1
ATOM 632 C CA . VAL A 1 80 ? 14.004 -4.109 -6.341 1.00 86.25 80 VAL A CA 1
ATOM 633 C C . VAL A 1 80 ? 15.380 -3.695 -5.827 1.00 86.25 80 VAL A C 1
ATOM 635 O O . VAL A 1 80 ? 16.276 -4.519 -5.614 1.00 86.25 80 VAL A O 1
ATOM 638 N N . GLY A 1 81 ? 15.544 -2.401 -5.555 1.00 83.50 81 GLY A N 1
ATOM 639 C CA . GLY A 1 81 ? 16.726 -1.880 -4.872 1.00 83.50 81 GLY A CA 1
ATOM 640 C C . GLY A 1 81 ? 16.988 -2.575 -3.529 1.00 83.50 81 GLY A C 1
ATOM 641 O O . GLY A 1 81 ? 16.068 -2.958 -2.805 1.00 83.50 81 GLY A O 1
ATOM 642 N N . ALA A 1 82 ? 18.260 -2.692 -3.131 1.00 82.81 82 ALA A N 1
ATOM 643 C CA . ALA A 1 82 ? 18.629 -3.299 -1.845 1.00 82.81 82 ALA A CA 1
ATOM 644 C C . ALA A 1 82 ? 17.913 -2.638 -0.648 1.00 82.81 82 ALA A C 1
ATOM 646 O O . ALA A 1 82 ? 17.517 -3.321 0.295 1.00 82.81 82 ALA A O 1
ATOM 647 N N . GLN A 1 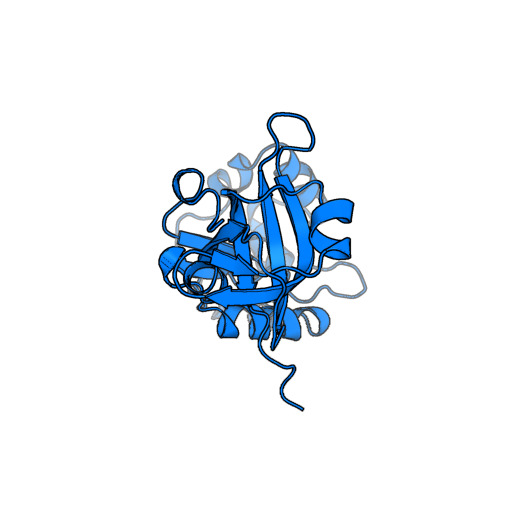83 ? 17.686 -1.322 -0.724 1.00 79.25 83 GLN A N 1
ATOM 648 C CA . GLN A 1 83 ? 16.979 -0.547 0.298 1.00 79.25 83 GLN A CA 1
ATOM 649 C C . GLN A 1 83 ? 15.462 -0.818 0.333 1.00 79.25 83 GLN A C 1
ATOM 651 O O . GLN A 1 83 ? 14.827 -0.604 1.363 1.00 79.25 83 GLN A O 1
ATOM 656 N N . THR A 1 84 ? 14.865 -1.313 -0.758 1.00 79.88 84 THR A N 1
ATOM 657 C CA . THR A 1 84 ? 13.410 -1.505 -0.893 1.00 79.88 84 THR A CA 1
ATOM 658 C C . THR A 1 84 ? 12.965 -2.966 -0.757 1.00 79.88 84 THR A C 1
ATOM 660 O O . THR A 1 84 ? 11.767 -3.216 -0.603 1.00 79.88 84 THR A O 1
ATOM 663 N N . LYS A 1 85 ? 13.899 -3.928 -0.662 1.00 86.50 85 LYS A N 1
ATOM 664 C CA . LYS A 1 85 ? 13.611 -5.358 -0.392 1.00 86.50 85 LYS A CA 1
ATOM 665 C C . LYS A 1 85 ? 12.732 -5.594 0.841 1.00 86.50 85 LYS A C 1
ATOM 667 O O . LYS A 1 85 ? 11.866 -6.469 0.843 1.00 86.50 85 LYS A O 1
ATOM 672 N N . GLY A 1 86 ? 12.920 -4.805 1.901 1.00 88.94 86 GLY A N 1
ATOM 673 C CA . GLY A 1 86 ? 12.085 -4.893 3.105 1.00 88.94 86 GLY A CA 1
ATOM 674 C C . GLY A 1 86 ? 10.616 -4.548 2.838 1.00 88.94 86 GLY A C 1
ATOM 675 O O . GLY A 1 86 ? 9.719 -5.172 3.407 1.00 88.94 86 GLY A O 1
ATOM 676 N N . VAL A 1 87 ? 10.370 -3.600 1.931 1.00 88.94 87 VAL A N 1
ATOM 677 C CA . VAL A 1 87 ? 9.020 -3.177 1.545 1.00 88.94 87 VAL A CA 1
ATOM 678 C C . VAL A 1 87 ? 8.349 -4.230 0.671 1.00 88.94 87 VAL A C 1
ATOM 680 O O . VAL A 1 87 ? 7.184 -4.537 0.900 1.00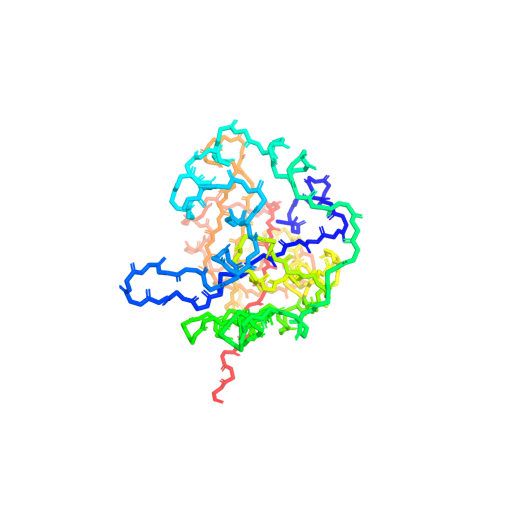 88.94 87 VAL A O 1
ATOM 683 N N . GLU A 1 88 ? 9.078 -4.852 -0.258 1.00 91.19 88 GLU A N 1
ATOM 684 C CA . GLU A 1 88 ? 8.556 -5.996 -1.017 1.00 91.19 88 GLU A CA 1
ATOM 685 C C . GLU A 1 88 ? 8.096 -7.118 -0.076 1.00 91.19 88 GLU A C 1
ATOM 687 O O . GLU A 1 88 ? 6.961 -7.591 -0.166 1.00 91.19 88 GLU A O 1
ATOM 692 N N . LYS A 1 89 ? 8.948 -7.516 0.878 1.00 92.81 89 LYS A N 1
ATOM 693 C CA . LYS A 1 89 ? 8.603 -8.557 1.855 1.00 92.81 89 LYS A CA 1
ATOM 694 C C . LYS A 1 89 ? 7.362 -8.182 2.671 1.00 92.81 89 LYS A C 1
ATOM 696 O O . LYS A 1 89 ? 6.536 -9.046 2.962 1.00 92.81 89 LYS A O 1
ATOM 701 N N . MET A 1 90 ? 7.223 -6.906 3.033 1.00 93.31 90 MET A N 1
ATOM 702 C CA . MET A 1 90 ? 6.045 -6.393 3.733 1.00 93.31 90 MET A CA 1
ATOM 703 C C . MET A 1 90 ? 4.782 -6.495 2.871 1.00 93.31 90 MET A C 1
ATOM 705 O O . MET A 1 90 ? 3.776 -7.003 3.357 1.00 93.31 90 MET A O 1
ATOM 709 N N . LEU A 1 91 ? 4.839 -6.066 1.607 1.00 95.00 91 LEU A N 1
ATOM 710 C CA . LEU A 1 91 ? 3.719 -6.147 0.666 1.00 95.00 91 LEU A CA 1
ATOM 711 C C . LEU A 1 91 ? 3.259 -7.597 0.479 1.00 95.00 91 LEU A C 1
ATOM 713 O O . LEU A 1 91 ? 2.077 -7.897 0.649 1.00 95.00 91 LEU A O 1
ATOM 717 N N . ARG A 1 92 ? 4.198 -8.517 0.228 1.00 95.56 92 ARG A N 1
ATOM 718 C CA . ARG A 1 92 ? 3.890 -9.949 0.090 1.00 95.56 92 ARG A CA 1
ATOM 719 C C . ARG A 1 92 ? 3.244 -10.525 1.345 1.00 95.56 92 ARG A C 1
ATOM 721 O O . ARG A 1 92 ? 2.273 -11.267 1.253 1.00 95.56 92 ARG A O 1
ATOM 728 N N . ARG A 1 93 ? 3.734 -10.140 2.530 1.00 95.69 93 ARG A N 1
ATOM 729 C CA . ARG A 1 93 ? 3.176 -10.589 3.815 1.00 95.69 93 ARG A CA 1
ATOM 730 C C . ARG A 1 93 ? 1.714 -10.180 4.007 1.00 95.69 93 ARG A C 1
ATOM 732 O O . ARG A 1 93 ? 1.004 -10.879 4.719 1.00 95.69 93 ARG A O 1
ATOM 739 N N . ILE A 1 94 ? 1.283 -9.065 3.419 1.00 95.75 94 ILE A N 1
ATOM 740 C CA . ILE A 1 94 ? -0.091 -8.566 3.556 1.00 95.75 94 ILE A CA 1
ATOM 741 C C . ILE A 1 94 ? -0.987 -8.918 2.362 1.00 95.75 94 ILE A C 1
ATOM 743 O O . ILE A 1 94 ? -2.089 -8.387 2.292 1.00 95.75 94 ILE A O 1
ATOM 747 N N . GLY A 1 95 ? -0.541 -9.793 1.451 1.00 96.69 95 GLY A N 1
ATOM 748 C CA . GLY A 1 95 ? -1.368 -10.335 0.366 1.00 96.69 95 GLY A CA 1
ATOM 749 C C . GLY A 1 95 ? -1.058 -9.811 -1.038 1.00 96.69 95 GLY A C 1
ATOM 750 O O . GLY A 1 95 ? -1.751 -10.188 -1.976 1.00 96.69 95 GLY A O 1
ATOM 751 N N . PHE A 1 96 ? -0.031 -8.975 -1.221 1.00 97.88 96 PHE A N 1
ATOM 752 C CA . PHE A 1 96 ? 0.365 -8.549 -2.566 1.00 97.88 96 PHE A CA 1
ATOM 753 C C . PHE A 1 96 ? 1.170 -9.624 -3.297 1.00 97.88 96 PHE A C 1
ATOM 755 O O . PHE A 1 96 ? 2.032 -10.295 -2.727 1.00 97.88 96 PHE A O 1
ATOM 762 N N . SER A 1 97 ? 0.946 -9.716 -4.602 1.00 96.88 97 SER A N 1
ATOM 763 C CA . SER A 1 97 ? 1.676 -10.582 -5.523 1.00 96.88 97 SER A CA 1
ATOM 764 C C . SER A 1 97 ? 2.322 -9.757 -6.633 1.00 96.88 97 SER A C 1
ATOM 766 O O . SER A 1 97 ? 1.906 -8.630 -6.906 1.00 96.88 97 SER A O 1
ATOM 768 N N . TYR A 1 98 ? 3.387 -10.295 -7.229 1.00 95.50 98 TYR A N 1
ATOM 769 C CA . TYR A 1 98 ? 4.011 -9.663 -8.387 1.00 95.50 98 TYR A CA 1
ATOM 770 C C . TYR A 1 98 ? 3.036 -9.731 -9.560 1.00 95.50 98 TYR A C 1
ATOM 772 O O . TYR A 1 98 ? 2.523 -10.801 -9.869 1.00 95.50 98 TYR A O 1
ATOM 780 N N . ALA A 1 99 ? 2.785 -8.592 -10.195 1.00 96.31 99 ALA A N 1
ATOM 781 C CA . ALA A 1 99 ? 1.771 -8.465 -11.231 1.00 96.31 99 ALA A CA 1
ATOM 782 C C . ALA A 1 99 ? 2.265 -8.879 -12.627 1.00 96.31 99 ALA A C 1
ATOM 784 O O . ALA A 1 99 ? 1.575 -8.577 -13.596 1.00 96.31 99 ALA A O 1
ATOM 785 N N . GLU A 1 100 ? 3.474 -9.447 -12.737 1.00 94.25 100 GLU A N 1
ATOM 786 C CA . GLU A 1 100 ? 4.155 -9.735 -14.013 1.00 94.25 100 GLU A CA 1
ATOM 787 C C . GLU A 1 100 ? 4.245 -8.504 -14.930 1.00 94.25 100 GLU A C 1
ATOM 789 O O . GLU A 1 100 ? 4.200 -8.585 -16.156 1.00 94.25 100 GLU A O 1
ATOM 794 N N . ARG A 1 101 ? 4.358 -7.328 -14.305 1.00 94.38 101 ARG A N 1
ATOM 795 C CA . ARG A 1 101 ? 4.438 -6.024 -14.957 1.00 94.38 101 ARG A CA 1
ATOM 796 C C . ARG A 1 101 ? 5.544 -5.212 -14.309 1.00 94.38 101 ARG A C 1
ATOM 798 O O . ARG A 1 101 ? 5.726 -5.273 -13.092 1.00 94.38 101 ARG A O 1
ATOM 805 N N . VAL A 1 102 ? 6.213 -4.413 -15.125 1.00 93.19 102 VAL A N 1
ATOM 806 C CA . VAL A 1 102 ? 7.236 -3.464 -14.690 1.00 93.19 102 VAL A CA 1
ATOM 807 C C . VAL A 1 102 ? 6.894 -2.064 -15.173 1.00 93.19 102 VAL A C 1
ATOM 809 O O . VAL A 1 102 ? 6.156 -1.915 -16.153 1.00 93.19 102 VAL A O 1
ATOM 812 N N . ASP A 1 103 ? 7.423 -1.055 -14.494 1.00 89.56 103 ASP A N 1
ATOM 813 C CA . ASP A 1 103 ? 7.396 0.313 -14.986 1.00 89.56 103 ASP A CA 1
ATOM 814 C C . ASP A 1 103 ? 8.256 0.415 -16.269 1.00 89.56 103 ASP A C 1
ATOM 816 O O . ASP A 1 103 ? 9.393 -0.069 -16.297 1.00 89.56 103 ASP A O 1
ATOM 820 N N . PRO A 1 104 ? 7.726 0.989 -17.364 1.00 84.44 104 PRO A N 1
ATOM 821 C CA . PRO A 1 104 ? 8.433 1.047 -18.641 1.00 84.44 104 PRO A CA 1
ATOM 822 C C . PRO A 1 104 ? 9.605 2.044 -18.674 1.00 84.44 104 PRO A C 1
ATOM 824 O O . PRO A 1 104 ? 10.389 2.002 -19.624 1.00 84.44 104 PRO A O 1
ATOM 827 N N . PHE A 1 105 ? 9.740 2.938 -17.691 1.00 85.62 105 PHE A N 1
ATOM 828 C CA . PHE A 1 105 ? 10.864 3.868 -17.584 1.00 85.62 105 PHE A CA 1
ATOM 829 C C . PHE A 1 105 ? 12.060 3.222 -16.910 1.00 85.62 105 PHE A C 1
ATOM 831 O O . PHE A 1 105 ? 13.183 3.336 -17.407 1.00 85.62 105 PHE A O 1
ATOM 838 N N . ASP A 1 106 ? 11.834 2.594 -15.759 1.00 86.75 106 ASP A N 1
ATOM 839 C CA . ASP A 1 106 ? 12.928 2.181 -14.886 1.00 86.75 106 ASP A CA 1
ATOM 840 C C . ASP A 1 106 ? 13.016 0.665 -14.655 1.00 86.75 106 ASP A C 1
ATOM 842 O O . ASP A 1 106 ? 14.092 0.171 -14.313 1.00 86.75 106 ASP A O 1
ATOM 846 N N . GLY A 1 107 ? 11.953 -0.088 -14.943 1.00 90.88 107 GLY A N 1
ATOM 847 C CA . GLY A 1 107 ? 11.907 -1.540 -14.784 1.00 90.88 107 GLY A CA 1
ATOM 848 C C . GLY A 1 107 ? 11.436 -1.991 -13.407 1.00 90.88 107 GLY A C 1
ATOM 849 O O . GLY A 1 107 ? 11.462 -3.190 -13.126 1.00 90.88 107 GLY A O 1
ATOM 850 N N . GLY A 1 108 ? 10.990 -1.064 -12.558 1.00 92.69 108 GLY A N 1
ATOM 851 C CA . GLY A 1 108 ? 10.482 -1.341 -11.225 1.00 92.69 108 GLY A CA 1
ATOM 852 C C . GLY A 1 108 ? 9.284 -2.297 -11.234 1.00 92.69 108 GLY A C 1
ATOM 853 O O . GLY A 1 108 ? 8.354 -2.111 -12.019 1.00 92.69 108 GLY A O 1
ATOM 854 N N . PRO A 1 109 ? 9.255 -3.338 -10.383 1.00 94.38 109 PRO A N 1
ATOM 855 C CA . PRO A 1 109 ? 8.162 -4.302 -10.375 1.00 94.38 109 PRO A CA 1
ATOM 856 C C . PRO A 1 109 ? 6.862 -3.715 -9.813 1.00 94.38 109 PRO A C 1
ATOM 858 O O . PRO A 1 109 ? 6.838 -3.038 -8.778 1.00 94.38 109 PRO A O 1
ATOM 861 N N . HIS A 1 110 ? 5.752 -4.075 -10.453 1.00 95.50 110 HIS A N 1
ATOM 862 C CA . HIS A 1 110 ? 4.406 -3.800 -9.970 1.00 95.50 110 HIS A CA 1
ATOM 863 C C . HIS A 1 110 ? 3.882 -4.928 -9.087 1.00 95.50 110 HIS A C 1
ATOM 865 O O . HIS A 1 110 ? 3.995 -6.112 -9.411 1.00 95.50 110 HIS A O 1
ATOM 871 N N . PHE A 1 111 ? 3.221 -4.549 -8.001 1.00 96.44 111 PHE A N 1
ATOM 872 C CA . PHE A 1 111 ? 2.549 -5.452 -7.082 1.00 96.44 111 PHE A CA 1
ATOM 873 C C . PHE A 1 111 ? 1.063 -5.140 -7.022 1.00 96.44 111 PHE A C 1
ATOM 875 O O . PHE A 1 111 ? 0.675 -3.973 -6.940 1.00 96.44 111 PHE A O 1
ATOM 882 N N . ILE A 1 112 ? 0.242 -6.186 -7.005 1.00 98.06 112 ILE A N 1
ATOM 883 C CA . ILE A 1 112 ? -1.209 -6.069 -6.868 1.00 98.06 112 ILE A CA 1
ATOM 884 C C . ILE A 1 112 ? -1.751 -6.975 -5.773 1.00 98.06 112 ILE A C 1
ATOM 886 O O . ILE A 1 112 ? -1.175 -8.021 -5.468 1.00 98.06 112 ILE A O 1
ATOM 890 N N . ALA A 1 113 ? -2.867 -6.560 -5.189 1.00 98.25 113 ALA A N 1
ATOM 891 C CA . ALA A 1 113 ? -3.668 -7.368 -4.284 1.00 98.25 113 ALA A CA 1
ATOM 892 C C . ALA A 1 113 ? -5.143 -7.030 -4.484 1.00 98.25 113 ALA A C 1
ATOM 894 O O . ALA A 1 113 ? -5.486 -5.858 -4.647 1.00 98.25 113 ALA A O 1
ATOM 895 N N . GLU A 1 114 ? -6.019 -8.026 -4.380 1.00 98.25 114 GLU A N 1
ATOM 896 C CA . GLU A 1 114 ? -7.436 -7.756 -4.150 1.00 98.25 114 GLU A CA 1
ATOM 897 C C . GLU A 1 114 ? -7.577 -7.008 -2.818 1.00 98.25 114 GLU A C 1
ATOM 899 O O . GLU A 1 114 ? -7.100 -7.473 -1.779 1.00 98.25 114 GLU A O 1
ATOM 904 N N . THR A 1 115 ? -8.214 -5.837 -2.834 1.00 98.31 115 THR A N 1
ATOM 905 C CA . THR A 1 115 ? -8.304 -4.927 -1.683 1.00 98.31 115 THR A CA 1
ATOM 906 C C . THR A 1 115 ? -8.850 -5.633 -0.444 1.00 98.31 115 THR A C 1
ATOM 908 O O . THR A 1 115 ? -8.344 -5.423 0.659 1.00 98.31 115 THR A O 1
ATOM 911 N N . ASP A 1 116 ? -9.840 -6.507 -0.631 1.00 97.25 116 ASP A N 1
ATOM 912 C CA . ASP A 1 116 ? -10.496 -7.251 0.448 1.00 97.25 116 ASP A CA 1
ATOM 913 C C . ASP A 1 116 ? -9.724 -8.501 0.891 1.00 97.25 116 ASP A C 1
ATOM 915 O O . ASP A 1 116 ? -10.061 -9.089 1.916 1.00 97.25 116 ASP A O 1
ATOM 919 N N . GLN A 1 117 ? -8.664 -8.888 0.174 1.00 96.88 117 GLN A N 1
ATOM 920 C CA . GLN A 1 117 ? -7.735 -9.952 0.576 1.00 96.88 117 GLN A CA 1
ATOM 921 C C . GLN A 1 117 ? -6.501 -9.420 1.306 1.00 96.88 117 GLN A C 1
ATOM 923 O O . GLN A 1 117 ? -5.720 -10.192 1.865 1.00 96.88 117 GLN A O 1
ATOM 928 N N . VAL A 1 118 ? -6.322 -8.097 1.358 1.00 98.06 118 VAL A N 1
ATOM 929 C CA . VAL A 1 118 ? -5.217 -7.503 2.105 1.00 98.06 118 VAL A CA 1
ATOM 930 C C . VAL A 1 118 ? -5.432 -7.726 3.595 1.00 98.06 118 VAL A C 1
ATOM 932 O O . VAL A 1 118 ? -6.400 -7.235 4.177 1.00 98.06 118 VAL A O 1
ATOM 935 N N . THR A 1 119 ? -4.487 -8.405 4.247 1.00 96.12 119 THR A N 1
ATOM 936 C CA . THR A 1 119 ? -4.630 -8.847 5.645 1.00 96.12 119 THR A CA 1
ATOM 937 C C . THR A 1 119 ? -4.961 -7.693 6.595 1.00 96.12 119 THR A C 1
ATOM 939 O O . THR A 1 119 ? -5.806 -7.831 7.471 1.00 96.12 119 THR A O 1
ATOM 942 N N . LEU A 1 120 ? -4.354 -6.517 6.396 1.00 95.81 120 LEU A N 1
ATOM 943 C CA . LEU A 1 120 ? -4.619 -5.336 7.228 1.00 95.81 120 LEU A CA 1
ATOM 944 C C . LEU A 1 120 ? -6.027 -4.763 7.014 1.00 95.81 120 LEU A C 1
ATOM 946 O O . LEU A 1 120 ? -6.605 -4.198 7.941 1.00 95.81 120 LEU A O 1
ATOM 950 N N . VAL A 1 121 ? -6.583 -4.899 5.806 1.00 97.06 121 VAL A N 1
ATOM 951 C CA . VAL A 1 121 ? -7.965 -4.500 5.513 1.00 97.06 121 VAL A CA 1
ATOM 952 C C . VAL A 1 121 ? -8.920 -5.472 6.200 1.00 97.06 121 VAL A C 1
ATOM 954 O O . VAL A 1 121 ? -9.774 -5.021 6.957 1.00 97.06 121 VAL A O 1
ATOM 957 N N . GLN A 1 122 ? -8.702 -6.781 6.037 1.00 96.00 122 GLN A N 1
ATOM 958 C CA . GLN A 1 122 ? -9.511 -7.841 6.655 1.00 96.00 122 GLN A CA 1
ATOM 959 C C . GLN A 1 122 ? -9.516 -7.790 8.187 1.00 96.00 122 GLN A C 1
ATOM 961 O O . GLN A 1 122 ? -10.540 -8.019 8.825 1.00 96.00 122 GLN A O 1
ATOM 966 N N . GLN A 1 123 ? -8.363 -7.508 8.792 1.00 95.56 123 GLN A N 1
ATOM 967 C CA . GLN A 1 123 ? -8.201 -7.494 10.247 1.00 95.56 123 GLN A CA 1
ATOM 968 C C . GLN A 1 123 ? -8.697 -6.205 10.905 1.00 95.56 123 GLN A C 1
ATOM 970 O O . GLN A 1 123 ? -8.816 -6.160 12.131 1.00 95.56 123 GLN A O 1
ATOM 975 N N . THR A 1 124 ? -8.961 -5.150 10.129 1.00 97.00 124 THR A N 1
ATOM 976 C CA . THR A 1 124 ? -9.494 -3.908 10.688 1.00 97.00 124 THR A CA 1
ATOM 977 C C . THR A 1 124 ? -10.961 -4.101 11.049 1.00 97.00 124 THR A C 1
ATOM 979 O O . THR A 1 124 ? -11.792 -4.394 10.195 1.00 97.00 124 THR A O 1
ATOM 982 N N . LYS A 1 125 ? -11.296 -3.870 12.315 1.00 96.12 125 LYS A N 1
ATOM 983 C CA . LYS A 1 125 ? -12.661 -3.976 12.831 1.00 96.12 125 LYS A CA 1
ATOM 984 C C . LYS A 1 125 ? -13.285 -2.598 12.976 1.00 96.12 125 LYS A C 1
ATOM 986 O O . LYS A 1 125 ? -12.623 -1.687 13.468 1.00 96.12 125 LYS A O 1
ATOM 991 N N . ARG A 1 126 ? -14.553 -2.456 12.589 1.00 97.25 126 ARG A N 1
ATOM 992 C CA . ARG A 1 126 ? -15.400 -1.318 12.972 1.00 97.25 126 ARG A CA 1
ATOM 993 C C . ARG A 1 126 ? -16.111 -1.682 14.273 1.00 97.25 126 ARG A C 1
ATOM 995 O O . ARG A 1 126 ? -16.754 -2.724 14.317 1.00 97.25 126 ARG A O 1
ATOM 1002 N N . LEU A 1 127 ? -15.950 -0.861 15.302 1.00 97.75 127 LEU A 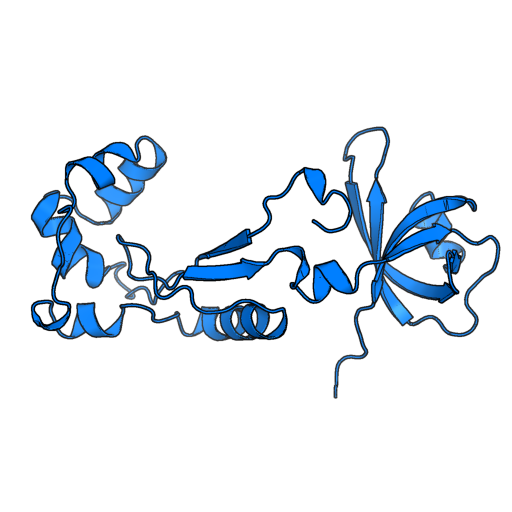N 1
ATOM 1003 C CA . LEU A 1 127 ? -16.408 -1.120 16.670 1.00 97.75 127 LEU A CA 1
ATOM 1004 C C . LEU A 1 127 ? -16.992 0.160 17.276 1.00 97.75 127 LEU A C 1
ATOM 1006 O O . LEU A 1 127 ? -16.722 1.256 16.783 1.00 97.75 127 LEU A O 1
ATOM 1010 N N . GLU A 1 128 ? -17.726 0.029 18.373 1.00 98.00 128 GLU A N 1
ATOM 1011 C CA . GLU A 1 128 ? -18.155 1.150 19.211 1.00 98.00 128 GLU A CA 1
ATOM 1012 C C . GLU A 1 128 ? -17.299 1.243 20.476 1.00 98.00 128 GLU A C 1
ATOM 1014 O O . GLU A 1 128 ? -16.869 0.239 21.045 1.00 98.00 128 GLU A O 1
ATOM 1019 N N . VAL A 1 129 ? -17.015 2.452 20.946 1.00 97.81 129 VAL A N 1
ATOM 1020 C CA . VAL A 1 129 ? -16.262 2.628 22.195 1.00 97.81 129 VAL A CA 1
ATOM 1021 C C . VAL A 1 129 ? -17.109 2.175 23.387 1.00 97.81 129 VAL A C 1
ATOM 1023 O O . VAL A 1 129 ? -18.243 2.616 23.553 1.00 97.81 129 VAL A O 1
ATOM 1026 N N . SER A 1 130 ? -16.549 1.329 24.253 1.00 97.31 130 SER A N 1
ATOM 1027 C CA . SER A 1 130 ? -17.218 0.893 25.485 1.00 97.31 130 SER A CA 1
ATOM 1028 C C . SER A 1 130 ? -17.106 1.929 26.614 1.00 97.31 130 SER A C 1
ATOM 1030 O O . SER A 1 130 ? -16.143 2.702 26.686 1.00 97.31 130 SER A O 1
ATOM 1032 N N . GLU A 1 131 ? -18.054 1.898 27.555 1.00 95.00 131 GLU A N 1
ATOM 1033 C CA . GLU A 1 131 ? -17.918 2.562 28.859 1.00 95.00 131 GLU A CA 1
ATOM 1034 C C . GLU A 1 131 ? -16.852 1.891 29.733 1.00 95.00 131 GLU A C 1
ATOM 1036 O O . GLU A 1 131 ? -16.141 2.576 30.477 1.00 95.00 131 GLU A O 1
ATOM 1041 N N . SER A 1 132 ? -16.699 0.571 29.604 1.00 95.25 132 SER A N 1
ATOM 1042 C CA . SER A 1 132 ? -15.750 -0.225 30.376 1.00 95.25 132 SER A CA 1
ATOM 1043 C C . SER A 1 132 ? -14.304 -0.033 29.916 1.00 95.25 132 SER A C 1
ATOM 1045 O O . SER A 1 132 ? -14.010 0.284 28.761 1.00 95.25 132 SER A O 1
ATOM 1047 N N . THR A 1 133 ? -13.379 -0.265 30.842 1.00 94.56 133 THR A N 1
ATOM 1048 C CA . THR A 1 133 ? -11.934 -0.264 30.592 1.00 94.56 133 THR A CA 1
ATOM 1049 C C . THR A 1 133 ? -11.422 -1.684 30.351 1.00 94.56 133 THR A C 1
ATOM 1051 O O . THR A 1 133 ? -11.974 -2.626 30.922 1.00 94.56 133 THR A O 1
ATOM 1054 N N . PRO A 1 134 ? -10.359 -1.861 29.550 1.00 95.31 134 PRO A N 1
ATOM 1055 C CA . PRO A 1 134 ? -9.839 -3.183 29.218 1.00 95.31 134 PRO A CA 1
ATOM 1056 C C . PRO A 1 134 ? -9.243 -3.893 30.443 1.00 95.31 134 PRO A C 1
ATOM 1058 O O . PRO A 1 134 ? -8.572 -3.274 31.269 1.00 95.31 134 PRO A O 1
ATOM 1061 N N . SER A 1 135 ? -9.443 -5.207 30.516 1.00 92.88 135 SER A N 1
ATOM 1062 C CA . SER A 1 135 ? -8.786 -6.125 31.455 1.00 92.88 135 SER A CA 1
ATOM 1063 C C . SER A 1 135 ? -7.467 -6.667 30.890 1.00 92.88 135 SER A C 1
ATOM 1065 O O . SER A 1 135 ? -6.504 -6.894 31.625 1.00 92.88 135 SER A O 1
ATOM 1067 N N . LYS A 1 136 ? -7.399 -6.824 29.562 1.00 91.38 136 LYS A N 1
ATOM 1068 C CA . LYS A 1 136 ? -6.229 -7.281 28.814 1.00 91.38 136 LYS A CA 1
ATOM 1069 C C . LYS A 1 136 ? -6.131 -6.521 27.495 1.00 91.38 136 LYS A C 1
ATOM 1071 O O . LYS A 1 136 ? -6.634 -6.949 26.460 1.00 91.38 136 LYS A O 1
ATOM 1076 N N . ALA A 1 137 ? -5.436 -5.390 27.535 1.00 91.44 137 ALA A N 1
ATOM 1077 C CA . ALA A 1 137 ? -5.273 -4.541 26.366 1.00 91.44 137 ALA A CA 1
ATOM 1078 C C . ALA A 1 137 ? -4.131 -5.023 25.452 1.00 91.44 137 ALA A C 1
ATOM 1080 O O . ALA A 1 137 ? -3.029 -5.337 25.912 1.00 91.44 137 ALA A O 1
ATOM 1081 N N . GLU A 1 138 ? -4.374 -5.022 24.144 1.00 93.81 138 GLU A N 1
ATOM 1082 C CA . GLU A 1 138 ? -3.379 -5.309 23.112 1.00 93.81 138 GLU A CA 1
ATOM 1083 C C . GLU A 1 138 ? -3.102 -4.066 22.266 1.00 93.81 138 GLU A C 1
ATOM 1085 O O . GLU A 1 138 ? -3.931 -3.162 22.155 1.00 93.81 138 GLU A O 1
ATOM 1090 N N . TRP A 1 139 ? -1.905 -3.994 21.682 1.00 95.44 139 TRP A N 1
ATOM 1091 C CA . TRP A 1 139 ? -1.546 -2.880 20.812 1.00 95.44 139 TRP A CA 1
ATOM 1092 C C . TRP A 1 139 ? -2.273 -2.978 19.471 1.00 95.44 139 TRP A C 1
ATOM 1094 O O . TRP A 1 139 ? -2.313 -4.030 18.839 1.00 95.44 139 TRP A O 1
ATOM 1104 N N . GLY A 1 140 ? -2.786 -1.849 18.998 1.00 96.19 140 GLY A N 1
ATOM 1105 C CA . GLY A 1 140 ? -3.389 -1.726 17.679 1.00 96.19 140 GLY A CA 1
ATOM 1106 C C . GLY A 1 140 ? -3.311 -0.309 17.126 1.00 96.19 140 GLY A C 1
ATOM 1107 O O . GLY A 1 140 ? -2.873 0.626 17.806 1.00 96.19 140 GLY A O 1
ATOM 1108 N N . LEU A 1 141 ? -3.727 -0.152 15.872 1.00 97.31 141 LEU A N 1
ATOM 1109 C CA . LEU A 1 141 ? -4.028 1.148 15.283 1.00 97.31 141 LEU A CA 1
ATOM 1110 C C . LEU A 1 141 ? -5.505 1.455 15.513 1.00 97.31 141 LEU A C 1
ATOM 1112 O O . LEU A 1 141 ? -6.373 0.787 14.961 1.00 97.31 141 LEU A O 1
ATOM 1116 N N . LEU A 1 142 ? -5.761 2.477 16.323 1.00 97.81 142 LEU A N 1
ATOM 1117 C CA . LEU A 1 142 ? -7.071 3.071 16.539 1.00 97.81 142 LEU A CA 1
ATOM 1118 C C . LEU A 1 142 ? -7.253 4.214 15.547 1.00 97.81 142 LEU A C 1
ATOM 1120 O O . LEU A 1 142 ? -6.395 5.093 15.470 1.00 97.81 142 LEU A O 1
ATOM 1124 N N . ALA A 1 143 ? -8.368 4.230 14.833 1.00 97.69 143 ALA A N 1
ATOM 1125 C CA . ALA A 1 143 ? -8.740 5.313 13.944 1.00 97.69 143 ALA A CA 1
ATOM 1126 C C . ALA A 1 143 ? -10.196 5.731 14.138 1.00 97.69 143 ALA A C 1
ATOM 1128 O O . ALA A 1 143 ? -11.040 4.930 14.535 1.00 97.69 143 ALA A O 1
ATOM 1129 N N . LYS A 1 144 ? -10.493 6.992 13.834 1.00 95.88 144 LYS A N 1
ATOM 1130 C CA . LYS A 1 144 ? -11.855 7.521 13.807 1.00 95.88 144 LYS A CA 1
ATOM 1131 C C . LYS A 1 144 ? -12.012 8.554 12.700 1.00 95.88 144 LYS A C 1
ATOM 1133 O O . LYS A 1 144 ? -11.021 9.126 12.237 1.00 95.88 144 LYS A O 1
ATOM 1138 N N . ASN A 1 145 ? -13.262 8.797 12.327 1.00 95.06 145 ASN A N 1
ATOM 1139 C CA . ASN A 1 145 ? -13.629 9.918 11.475 1.00 95.06 145 ASN A CA 1
ATOM 1140 C C . ASN A 1 145 ? -14.106 11.081 12.348 1.00 95.06 145 ASN A C 1
ATOM 1142 O O . ASN A 1 145 ? -14.800 10.862 13.338 1.00 95.06 145 ASN A O 1
ATOM 1146 N N . ASP A 1 146 ? -13.733 12.298 11.976 1.00 91.44 146 ASP A N 1
ATOM 1147 C CA . ASP A 1 146 ? -14.217 13.531 12.592 1.00 91.44 146 ASP A CA 1
ATOM 1148 C C . ASP A 1 146 ? -15.154 14.259 11.625 1.00 91.44 146 ASP A C 1
ATOM 1150 O O . ASP A 1 146 ? -14.994 14.169 10.408 1.00 91.44 146 ASP A O 1
ATOM 1154 N N . GLU A 1 147 ? -16.103 15.026 12.161 1.00 88.81 147 GLU A N 1
ATOM 1155 C CA . GLU A 1 147 ? -17.012 15.855 11.354 1.00 88.81 147 GLU A CA 1
ATOM 1156 C C . GLU A 1 147 ? -16.292 17.029 10.665 1.00 88.81 147 GLU A C 1
ATOM 1158 O O . GLU A 1 147 ? -16.748 17.525 9.637 1.00 88.81 147 GLU A O 1
ATOM 1163 N N . GLY A 1 148 ? -15.154 17.465 11.216 1.00 90.56 148 GLY A N 1
ATOM 1164 C CA . GLY A 1 148 ? -14.331 18.551 10.686 1.00 90.56 148 GLY A CA 1
ATOM 1165 C C . GLY A 1 148 ? -12.868 18.146 10.476 1.00 90.56 148 GLY A C 1
ATOM 1166 O O . GLY A 1 148 ? -12.460 17.057 10.890 1.00 90.56 148 GLY A O 1
ATOM 1167 N N . PRO A 1 149 ? -12.048 19.018 9.856 1.00 90.81 149 PRO A N 1
ATOM 1168 C CA . PRO A 1 149 ? -10.6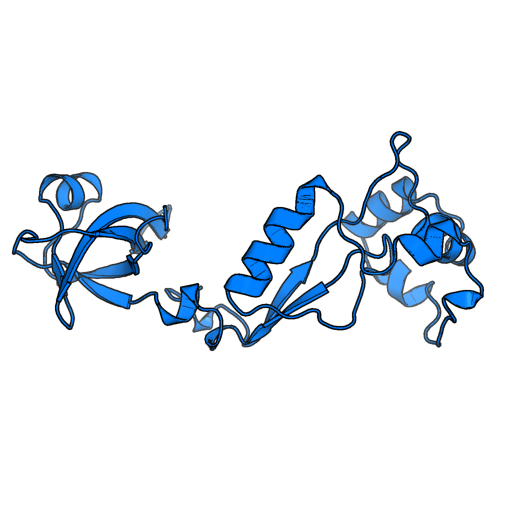26 18.760 9.638 1.00 90.81 149 PRO A CA 1
ATOM 1169 C C . PRO A 1 149 ? -9.906 18.309 10.928 1.00 90.81 149 PRO A C 1
ATOM 1171 O O . PRO A 1 149 ? -10.098 18.933 11.973 1.00 90.81 149 PRO A O 1
ATOM 1174 N N . PRO A 1 150 ? -9.072 17.247 10.881 1.00 92.06 150 PRO A N 1
ATOM 1175 C CA . PRO A 1 150 ? -8.530 16.599 9.681 1.00 92.06 150 PRO A CA 1
ATOM 1176 C C . PRO A 1 150 ? -9.410 15.486 9.070 1.00 92.06 150 PRO A C 1
ATOM 1178 O O . PRO A 1 150 ? -8.916 14.749 8.222 1.00 92.06 150 PRO A O 1
ATOM 1181 N N . PHE A 1 151 ? -10.684 15.353 9.472 1.00 93.19 151 PHE A N 1
ATOM 1182 C CA . PHE A 1 151 ? -11.689 14.361 9.031 1.00 93.19 151 PHE A CA 1
ATOM 1183 C C . PHE A 1 151 ? -11.370 12.891 9.332 1.00 93.19 151 PHE A C 1
ATOM 1185 O O . PHE A 1 151 ? -12.280 12.083 9.491 1.00 93.19 151 PHE A O 1
ATOM 1192 N N . PHE A 1 152 ? -10.096 12.532 9.441 1.00 95.56 152 PHE A N 1
ATOM 1193 C CA . PHE A 1 152 ? -9.620 11.212 9.817 1.00 95.56 152 PHE A CA 1
ATOM 1194 C C . PHE A 1 152 ? -8.425 11.355 10.754 1.00 95.56 152 PHE A C 1
ATOM 1196 O O . PHE A 1 152 ? -7.454 12.053 10.452 1.00 95.56 152 PHE A O 1
ATOM 1203 N N . ARG A 1 153 ? -8.464 10.650 11.882 1.00 95.44 153 ARG A N 1
ATOM 1204 C CA . ARG A 1 153 ? -7.331 10.541 12.805 1.00 95.44 153 ARG A CA 1
ATOM 1205 C C . ARG A 1 153 ? -7.046 9.082 13.076 1.00 95.44 153 ARG A C 1
ATOM 1207 O O . ARG A 1 153 ? -7.968 8.297 13.270 1.00 95.44 153 ARG A O 1
ATOM 1214 N N . ALA A 1 154 ? -5.766 8.740 13.161 1.00 96.25 154 ALA A N 1
ATOM 1215 C CA . ALA A 1 154 ? -5.318 7.428 13.595 1.00 96.25 154 ALA A CA 1
ATOM 1216 C C . ALA A 1 154 ? -4.132 7.552 14.553 1.00 96.25 154 ALA A C 1
ATOM 1218 O O . ALA A 1 154 ? -3.308 8.456 14.425 1.00 96.25 154 ALA A O 1
ATOM 1219 N N . ARG A 1 155 ? -4.037 6.633 15.511 1.00 94.94 155 ARG A N 1
ATOM 1220 C CA . ARG A 1 155 ? -2.907 6.523 16.434 1.00 94.94 155 ARG A CA 1
ATOM 1221 C C . ARG A 1 155 ? -2.686 5.080 16.848 1.00 94.94 155 ARG A C 1
ATOM 1223 O O . ARG A 1 155 ? -3.607 4.268 16.843 1.00 94.94 155 ARG A O 1
ATOM 1230 N N . ARG A 1 156 ? -1.476 4.781 17.311 1.00 96.19 156 ARG A N 1
ATOM 1231 C CA . ARG A 1 156 ? -1.249 3.556 18.075 1.00 96.19 156 ARG A CA 1
ATOM 1232 C C . ARG A 1 156 ? -1.907 3.695 19.452 1.00 96.19 156 ARG A C 1
ATOM 1234 O O . ARG A 1 156 ? -1.720 4.715 20.123 1.00 96.19 156 ARG A O 1
ATOM 1241 N N . ALA A 1 157 ? -2.664 2.685 19.855 1.00 95.94 157 ALA A N 1
ATOM 1242 C CA . ALA A 1 157 ? -3.376 2.636 21.127 1.00 95.94 157 ALA A CA 1
ATOM 1243 C C . ALA A 1 157 ? -3.412 1.205 21.668 1.00 95.94 157 ALA A C 1
ATOM 1245 O O . ALA A 1 157 ? -3.280 0.246 20.906 1.00 95.94 157 ALA A O 1
ATOM 1246 N N . GLN A 1 158 ? -3.579 1.076 22.981 1.00 95.69 158 GLN A N 1
ATOM 1247 C CA . GLN A 1 158 ? -3.920 -0.196 23.604 1.00 95.69 158 GLN A CA 1
ATOM 1248 C C . GLN A 1 158 ? -5.439 -0.294 23.718 1.00 95.69 158 GLN A C 1
ATOM 1250 O O . GLN A 1 158 ? -6.084 0.675 24.117 1.00 95.69 158 GLN A O 1
ATOM 1255 N N . GLY A 1 159 ? -5.997 -1.447 23.374 1.00 95.75 159 GLY A N 1
ATOM 1256 C CA . GLY A 1 159 ? -7.425 -1.704 23.499 1.00 95.75 159 GLY A CA 1
ATOM 1257 C C . GLY A 1 159 ? -7.722 -3.190 23.595 1.00 95.75 159 GLY A C 1
ATOM 1258 O O . GLY A 1 159 ? -6.910 -4.025 23.199 1.00 95.75 159 GLY A O 1
ATOM 1259 N N . GLU A 1 160 ? -8.882 -3.513 24.144 1.00 96.50 160 GLU A N 1
ATOM 1260 C CA . GLU A 1 160 ? -9.426 -4.867 24.170 1.00 96.50 160 GLU A CA 1
ATOM 1261 C C . GLU A 1 160 ? -10.674 -4.891 23.291 1.00 96.50 160 GLU A C 1
ATOM 1263 O O . GLU A 1 160 ? -11.586 -4.083 23.466 1.00 96.50 160 GLU A O 1
ATOM 1268 N N . VAL A 1 161 ? -10.683 -5.781 22.302 1.00 95.31 161 VAL A N 1
ATOM 1269 C CA . VAL A 1 161 ? -11.829 -5.958 21.409 1.00 95.31 161 VAL A CA 1
ATOM 1270 C C . VAL A 1 161 ? -12.768 -6.992 22.020 1.00 95.31 161 VAL A C 1
ATOM 1272 O O . VAL A 1 161 ? -12.338 -8.116 22.273 1.00 95.31 161 VAL A O 1
ATOM 1275 N N . SER A 1 162 ? -14.042 -6.641 22.183 1.00 93.75 162 SER A N 1
ATOM 1276 C CA . SER A 1 162 ? -15.103 -7.531 22.663 1.00 93.75 162 SER A CA 1
ATOM 1277 C C . SER A 1 162 ? -16.304 -7.446 21.729 1.00 93.75 162 SER A C 1
ATOM 1279 O O . SER A 1 162 ? -16.962 -6.416 21.718 1.00 93.75 162 SER A O 1
ATOM 1281 N N . GLU A 1 163 ? -16.574 -8.496 20.947 1.00 88.81 163 GLU A N 1
ATOM 1282 C CA . GLU A 1 163 ? -17.643 -8.555 19.929 1.00 88.81 163 GLU A CA 1
ATOM 1283 C C . GLU A 1 163 ? -17.751 -7.274 19.075 1.00 88.81 163 GLU A C 1
ATOM 1285 O O . GLU A 1 163 ? -17.001 -7.131 18.106 1.00 88.81 163 GLU A O 1
ATOM 1290 N N . GLU A 1 164 ? -18.636 -6.348 19.451 1.00 93.62 164 GLU A N 1
ATOM 1291 C CA . GLU A 1 164 ? -18.917 -5.080 18.760 1.00 93.62 164 GLU A CA 1
ATOM 1292 C C . GLU A 1 164 ? -18.245 -3.853 19.402 1.00 93.62 164 GLU A C 1
ATOM 1294 O O . GLU A 1 164 ? -18.245 -2.762 18.830 1.00 93.62 164 GLU A O 1
ATOM 1299 N N . TYR A 1 165 ? -17.618 -4.025 20.563 1.00 97.44 165 TYR A N 1
ATOM 1300 C CA . TYR A 1 165 ? -17.040 -2.956 21.362 1.00 97.44 165 TYR A CA 1
ATOM 1301 C C . TYR A 1 165 ? -15.510 -2.953 21.380 1.00 97.44 165 TYR A C 1
ATOM 1303 O O . TYR A 1 165 ? -14.835 -3.986 21.348 1.00 97.44 165 TYR A O 1
ATOM 1311 N N . LEU A 1 166 ? -14.957 -1.750 21.516 1.00 97.88 166 LEU A N 1
ATOM 1312 C CA . LEU A 1 166 ? -13.561 -1.505 21.841 1.00 97.88 166 LEU A CA 1
ATOM 1313 C C . LEU A 1 166 ? -13.463 -0.890 23.238 1.00 97.88 166 LEU A C 1
ATOM 1315 O O . LEU A 1 166 ? -13.871 0.252 23.468 1.00 97.88 166 LEU A O 1
ATOM 1319 N N . LEU A 1 167 ? -12.885 -1.641 24.169 1.00 97.75 167 LEU A N 1
ATOM 1320 C CA . LEU A 1 167 ? -12.569 -1.161 25.504 1.00 97.75 167 LEU A CA 1
ATOM 1321 C C . LEU A 1 167 ? -11.207 -0.470 25.446 1.00 97.75 167 LEU A C 1
ATOM 1323 O O . LEU A 1 167 ? -10.200 -1.067 25.057 1.00 97.75 167 LEU A O 1
ATOM 1327 N N . LEU A 1 168 ? -11.176 0.800 25.836 1.00 97.50 168 LEU A N 1
ATOM 1328 C CA . LEU A 1 168 ? -9.986 1.646 25.796 1.00 97.50 168 LEU A CA 1
ATOM 1329 C C . LEU A 1 168 ? -9.644 2.140 27.207 1.00 97.50 168 LEU A C 1
ATOM 1331 O O . LEU A 1 168 ? -10.559 2.424 27.985 1.00 97.50 168 LEU A O 1
ATOM 1335 N N . PRO A 1 169 ? -8.351 2.308 27.544 1.00 96.25 169 PRO A N 1
ATOM 1336 C CA . PRO A 1 169 ? -7.959 3.047 28.738 1.00 96.25 169 PRO A CA 1
ATOM 1337 C C . PRO A 1 169 ? -8.590 4.444 28.735 1.00 96.25 169 PRO A C 1
ATOM 1339 O O . PRO A 1 169 ? -8.721 5.070 27.675 1.00 96.25 169 PRO A O 1
ATOM 1342 N N . THR A 1 170 ? -8.973 4.945 29.907 1.00 94.88 170 THR A N 1
ATOM 1343 C CA . THR A 1 170 ? -9.648 6.246 30.039 1.00 94.88 170 THR A CA 1
ATOM 1344 C C . THR A 1 170 ? -8.812 7.376 29.445 1.00 94.88 170 THR A C 1
ATOM 1346 O O . THR A 1 170 ? -9.331 8.160 28.654 1.00 94.88 170 THR A O 1
ATOM 1349 N N . GLU A 1 171 ? -7.499 7.367 29.670 1.00 93.62 171 GLU A N 1
ATOM 1350 C CA . GLU A 1 171 ? -6.568 8.357 29.124 1.00 93.62 171 GLU A CA 1
ATOM 1351 C C . GLU A 1 171 ? -6.538 8.323 27.590 1.00 93.62 171 GLU A C 1
ATOM 1353 O O . GLU A 1 171 ? -6.365 9.349 26.933 1.00 93.62 171 GLU A O 1
ATOM 1358 N N . THR A 1 172 ? -6.724 7.142 26.987 1.00 94.88 172 THR A N 1
ATOM 1359 C CA . THR A 1 172 ? -6.777 7.000 25.524 1.00 94.88 172 THR A CA 1
ATOM 1360 C C . THR A 1 172 ? -8.077 7.567 24.962 1.00 94.88 172 THR A C 1
ATOM 1362 O O . THR A 1 172 ? -8.031 8.244 23.933 1.00 94.88 172 THR A O 1
ATOM 1365 N N . ARG A 1 173 ? -9.216 7.328 25.631 1.00 95.50 173 ARG A N 1
ATOM 1366 C CA . ARG A 1 173 ? -10.510 7.905 25.232 1.00 95.50 173 ARG A CA 1
ATOM 1367 C C . ARG A 1 173 ? -10.469 9.425 25.301 1.00 95.50 173 ARG A C 1
ATOM 1369 O O . ARG A 1 173 ? -10.772 10.082 24.309 1.00 95.50 173 ARG A O 1
ATOM 1376 N N . GLU A 1 174 ? -10.004 9.974 26.418 1.00 94.38 174 GLU A N 1
ATOM 1377 C CA . GLU A 1 174 ? -9.897 11.420 26.628 1.00 94.38 174 GLU A CA 1
ATOM 1378 C C . GLU A 1 174 ? -8.938 12.071 25.628 1.00 94.38 174 GLU A C 1
ATOM 1380 O O . GLU A 1 174 ? -9.317 13.002 24.918 1.00 94.38 174 GLU A O 1
ATOM 1385 N N . ALA A 1 175 ? -7.723 11.530 25.478 1.00 92.25 175 ALA A N 1
ATOM 1386 C CA . ALA A 1 175 ? -6.728 12.078 24.558 1.00 92.25 175 ALA A CA 1
ATOM 1387 C C . ALA A 1 175 ? -7.164 12.019 23.084 1.00 92.25 175 ALA A C 1
ATOM 1389 O O . ALA A 1 175 ? -6.658 12.779 22.257 1.00 92.25 175 ALA A O 1
ATOM 1390 N N . PHE A 1 176 ? -8.064 11.099 22.728 1.00 92.75 176 PHE A N 1
ATOM 1391 C CA . PHE A 1 176 ? -8.597 10.968 21.372 1.00 92.75 176 PHE A CA 1
ATOM 1392 C C . PHE A 1 176 ? -9.998 11.585 21.211 1.00 92.75 176 PHE A C 1
ATOM 1394 O O . PHE A 1 176 ? -10.568 11.549 20.114 1.00 92.75 176 PHE A O 1
ATOM 1401 N N . GLY A 1 177 ? -10.529 12.199 22.277 1.00 93.56 177 GLY A N 1
ATOM 1402 C CA . GLY A 1 177 ? -11.856 12.809 22.323 1.00 93.56 177 GLY A CA 1
ATOM 1403 C C . GLY A 1 177 ? -12.953 11.824 21.931 1.00 93.56 177 GLY A C 1
ATOM 1404 O O . GLY A 1 177 ? -13.726 12.124 21.024 1.00 93.56 177 GLY A O 1
ATOM 1405 N N . LEU A 1 178 ? -12.928 10.629 22.520 1.00 96.00 178 LEU A N 1
ATOM 1406 C CA . LEU A 1 178 ? -13.895 9.558 22.297 1.00 96.00 178 LEU A CA 1
ATOM 1407 C C . LEU A 1 178 ? -14.874 9.467 23.464 1.00 96.00 178 LEU A C 1
ATOM 1409 O O . LEU A 1 178 ? -14.470 9.510 24.628 1.00 96.00 178 LEU A O 1
ATOM 1413 N N . LYS A 1 179 ? -16.145 9.271 23.138 1.00 95.81 179 LYS A N 1
ATOM 1414 C CA . LYS A 1 179 ? -17.227 8.966 24.070 1.00 95.81 179 LYS A CA 1
ATOM 1415 C C . LYS A 1 179 ? -17.692 7.522 23.873 1.00 95.81 179 LYS A C 1
ATOM 1417 O O . LYS A 1 179 ? -17.522 6.974 22.785 1.00 95.81 179 LYS A O 1
ATOM 1422 N N . PRO A 1 180 ? -18.274 6.890 24.902 1.00 96.50 180 PRO A N 1
ATOM 1423 C CA . PRO A 1 180 ? -18.965 5.619 24.730 1.00 96.50 180 PRO A CA 1
ATOM 1424 C C . PRO A 1 180 ? -20.012 5.694 23.609 1.00 96.50 180 PRO A C 1
ATOM 1426 O O . PRO A 1 180 ? -20.720 6.694 23.499 1.00 96.50 180 PRO A O 1
ATOM 1429 N N . GLY A 1 181 ? -20.072 4.660 22.770 1.00 96.62 181 GLY A N 1
ATOM 1430 C CA . GLY A 1 181 ? -20.910 4.616 21.567 1.00 96.62 181 GLY A CA 1
ATOM 1431 C C . GLY A 1 181 ? -20.295 5.271 20.323 1.00 96.62 181 GLY A C 1
ATOM 1432 O O . GLY A 1 181 ? -20.819 5.084 19.227 1.00 96.62 181 GLY A O 1
ATOM 1433 N N . ASP A 1 182 ? -19.174 5.997 20.436 1.00 96.88 182 ASP A N 1
ATOM 1434 C CA . ASP A 1 182 ? -18.524 6.568 19.251 1.00 96.88 182 ASP A CA 1
ATOM 1435 C C . ASP A 1 182 ? -18.025 5.447 18.318 1.00 96.88 182 ASP A C 1
ATOM 1437 O O . ASP A 1 182 ? -17.339 4.522 18.778 1.00 96.88 182 ASP A O 1
ATOM 1441 N N . PRO A 1 183 ? -18.291 5.531 17.000 1.00 97.06 183 PRO A N 1
ATOM 1442 C CA . PRO A 1 183 ? -17.799 4.555 16.043 1.00 97.06 183 PRO A CA 1
ATOM 1443 C C . PRO A 1 183 ? -16.303 4.754 15.789 1.00 97.06 183 PRO A C 1
ATOM 1445 O O . PRO A 1 183 ? -15.834 5.838 15.429 1.00 97.06 183 PRO A O 1
ATOM 1448 N N . VAL A 1 184 ? -15.547 3.669 15.904 1.00 97.75 184 VAL A N 1
ATOM 1449 C CA . VAL A 1 184 ? -14.098 3.635 15.704 1.00 97.75 184 VAL A CA 1
ATOM 1450 C C . VAL A 1 184 ? -13.687 2.455 14.833 1.00 97.75 184 VAL A C 1
ATOM 1452 O O . VAL A 1 184 ? -14.427 1.493 14.635 1.00 97.75 184 VAL A O 1
ATOM 1455 N N . TYR A 1 185 ? -12.470 2.530 14.310 1.00 97.94 185 TYR A N 1
ATOM 1456 C CA . TYR A 1 185 ? -11.809 1.437 13.617 1.00 97.94 185 TYR A CA 1
ATOM 1457 C C . TYR A 1 185 ? -10.591 0.998 14.414 1.00 97.94 185 TYR A C 1
ATOM 1459 O O . TYR A 1 185 ? -9.808 1.837 14.861 1.00 97.94 185 TYR A O 1
ATOM 1467 N N . PHE A 1 186 ? -10.406 -0.307 14.573 1.00 97.62 186 PHE A N 1
ATOM 1468 C CA . PHE A 1 186 ? -9.262 -0.862 15.281 1.00 97.62 186 PHE A CA 1
ATOM 1469 C C . PHE A 1 186 ? -8.620 -1.987 14.480 1.00 97.62 186 PHE A C 1
ATOM 1471 O O . PHE A 1 186 ? -9.276 -2.964 14.123 1.00 97.62 186 PHE A O 1
ATOM 1478 N N . LEU A 1 187 ? -7.325 -1.849 14.210 1.00 97.06 187 LEU A N 1
ATOM 1479 C CA . LEU A 1 187 ? -6.495 -2.883 13.603 1.00 97.06 187 LEU A CA 1
ATOM 1480 C C . LEU A 1 187 ? -5.531 -3.422 14.665 1.00 97.06 187 LEU A C 1
ATOM 1482 O O . LEU A 1 187 ? -4.594 -2.707 15.034 1.00 97.06 187 LEU A O 1
ATOM 1486 N N . PRO A 1 188 ? -5.722 -4.658 15.156 1.00 94.00 188 PRO A N 1
ATOM 1487 C CA . PRO A 1 188 ? -4.781 -5.283 16.073 1.00 94.00 188 PRO A CA 1
ATOM 1488 C C . PRO A 1 188 ? -3.397 -5.406 15.428 1.00 94.00 188 PRO A C 1
ATOM 1490 O O . PRO A 1 188 ? -3.239 -5.990 14.356 1.00 94.00 188 PRO A O 1
ATOM 1493 N N . LEU A 1 189 ? -2.378 -4.866 16.089 1.00 89.06 189 LEU A N 1
ATOM 1494 C CA . LEU A 1 189 ? -0.987 -5.089 15.729 1.00 89.06 189 LEU A CA 1
ATOM 1495 C C . LEU A 1 189 ? -0.542 -6.267 16.588 1.00 89.06 189 LEU A C 1
ATOM 1497 O O . LEU A 1 189 ? -0.212 -6.084 17.759 1.00 89.06 189 LEU A O 1
ATOM 1501 N N . GLY A 1 190 ? -0.612 -7.483 16.037 1.00 73.00 190 GLY A N 1
ATOM 1502 C CA . GLY A 1 190 ? -0.180 -8.690 16.748 1.00 73.00 190 GLY A CA 1
ATOM 1503 C C . GLY A 1 190 ? 1.177 -8.483 17.432 1.00 73.00 190 GLY A C 1
ATOM 1504 O O . GLY A 1 190 ? 1.975 -7.649 16.993 1.00 73.00 190 GLY A O 1
ATOM 1505 N N . ARG A 1 191 ? 1.443 -9.213 18.526 1.00 54.97 191 ARG A N 1
ATOM 1506 C CA . ARG A 1 191 ? 2.719 -9.087 19.252 1.00 54.97 191 ARG A CA 1
ATOM 1507 C C . ARG A 1 191 ? 3.878 -9.139 18.250 1.00 54.97 191 ARG A C 1
ATOM 1509 O O . ARG A 1 191 ? 3.836 -10.000 17.367 1.00 54.97 191 ARG A O 1
ATOM 1516 N N . PRO A 1 192 ? 4.896 -8.263 18.364 1.00 40.59 192 PRO A N 1
ATOM 1517 C CA . PRO A 1 192 ? 6.123 -8.474 17.620 1.00 40.59 192 PRO A CA 1
ATOM 1518 C C . PRO A 1 192 ? 6.581 -9.890 17.958 1.00 40.59 192 PRO A C 1
ATOM 1520 O O . PRO A 1 192 ? 6.845 -10.194 19.120 1.00 40.59 192 PRO A O 1
ATOM 1523 N N . SER A 1 193 ? 6.546 -10.783 16.972 1.00 37.44 193 SER A N 1
ATOM 1524 C CA . SER A 1 193 ? 7.167 -12.093 17.092 1.00 37.44 193 SER A CA 1
ATOM 1525 C C . SER A 1 193 ? 8.638 -11.828 17.399 1.00 37.44 193 SER A C 1
ATOM 1527 O O . SER A 1 193 ? 9.301 -11.157 16.604 1.00 37.44 193 SER A O 1
ATOM 1529 N N . ALA A 1 194 ? 9.049 -12.239 18.601 1.00 33.00 194 ALA A N 1
ATOM 1530 C CA . ALA A 1 194 ? 10.420 -12.163 19.089 1.00 33.00 194 ALA A CA 1
ATOM 1531 C C . ALA A 1 194 ? 11.368 -12.962 18.189 1.00 33.00 194 ALA A C 1
ATOM 1533 O O . ALA A 1 194 ? 10.904 -13.972 17.607 1.00 33.00 194 ALA A O 1
#

Radius of gyration: 22.81 Å; chains: 1; bounding box: 46×31×61 Å